Protein AF-A0A4Y2G5W2-F1 (afdb_monomer_lite)

pLDDT: mean 82.04, std 16.0, range [29.42, 97.31]

Sequence (297 aa):
MFDVVTIKRPRGAGKKPVLNIGIDRLRKKSVISIPFDDEGICHARAVVVGHAAATNHPKYNSIRIGKWPLQKTLALQLHQNSGVPVSACELDEIKKFEQFLNVQIHVISSENFNKLIYKGVEKTLKLYLWHHDNHYDLIKSMSGFLGKKLYCSHCDKEYEHYWEHRCNECYLKIVSDVDILRRCCLQFRTDFLTVNGVDPFSYSTIASVCMGVYRSKHLPAEMIPVRGYTGSNSFSKESIEWLKYMEHTLGIEICHALNGRGEKNIHGIHVDGYCEETKTVFEFHGCFFHGCEVCML

Radius of gyration: 28.99 Å; chains: 1; bounding box: 75×44×67 Å

Organism: Araneus ventricosus (NCBI:txid182803)

Structure (mmCIF, N/CA/C/O backbone):
data_AF-A0A4Y2G5W2-F1
#
_entry.id   AF-A0A4Y2G5W2-F1
#
loop_
_atom_site.group_PDB
_atom_site.id
_atom_site.type_symbol
_atom_site.label_atom_id
_atom_site.label_alt_id
_atom_site.label_comp_id
_atom_site.label_asym_id
_atom_site.label_entity_id
_atom_site.label_seq_id
_atom_site.pdbx_PDB_ins_code
_atom_site.Cartn_x
_atom_site.Cartn_y
_atom_site.Cartn_z
_atom_site.occupancy
_atom_site.B_iso_or_equiv
_atom_site.auth_seq_id
_atom_site.auth_comp_id
_atom_site.auth_asym_id
_atom_site.auth_atom_id
_atom_site.pdbx_PDB_model_num
ATOM 1 N N . MET A 1 1 ? 49.322 -26.156 -16.100 1.00 36.47 1 MET A N 1
ATOM 2 C CA . MET A 1 1 ? 48.303 -26.789 -15.245 1.00 36.47 1 MET A CA 1
ATOM 3 C C . MET A 1 1 ? 47.913 -25.721 -14.243 1.00 36.47 1 MET A C 1
ATOM 5 O O . MET A 1 1 ? 48.817 -25.215 -13.594 1.00 36.47 1 MET A O 1
ATOM 9 N N . PHE A 1 2 ? 46.663 -25.262 -14.272 1.00 35.91 2 PHE A N 1
ATOM 10 C CA . PHE A 1 2 ? 46.159 -24.180 -13.420 1.00 35.91 2 PHE A CA 1
ATOM 11 C C . PHE A 1 2 ? 45.218 -24.810 -12.391 1.00 35.91 2 PHE A C 1
ATOM 13 O O . PHE A 1 2 ? 44.363 -25.602 -12.788 1.00 35.91 2 PHE A O 1
ATOM 20 N N . ASP A 1 3 ? 45.376 -24.478 -11.111 1.00 38.53 3 ASP A N 1
ATOM 21 C CA . ASP A 1 3 ? 44.430 -24.866 -10.062 1.00 38.53 3 ASP A CA 1
ATOM 22 C C . ASP A 1 3 ? 43.319 -23.812 -9.961 1.00 38.53 3 ASP A C 1
ATOM 24 O O . ASP A 1 3 ? 43.592 -22.610 -9.962 1.00 38.53 3 ASP A O 1
ATOM 28 N N . VAL A 1 4 ? 42.061 -24.261 -9.903 1.00 42.31 4 VAL A N 1
ATOM 29 C CA . VAL A 1 4 ? 40.866 -23.399 -9.871 1.00 42.31 4 VAL A CA 1
ATOM 30 C C . VAL A 1 4 ? 40.121 -23.613 -8.554 1.00 42.31 4 VAL A C 1
ATOM 32 O O . VAL A 1 4 ? 39.754 -24.739 -8.215 1.00 42.31 4 VAL A O 1
ATOM 35 N N . VAL A 1 5 ? 39.877 -22.530 -7.809 1.00 43.75 5 VAL A N 1
ATOM 36 C CA . VAL A 1 5 ? 39.169 -22.547 -6.516 1.00 43.75 5 VAL A CA 1
ATOM 37 C C . VAL A 1 5 ? 37.839 -21.802 -6.638 1.00 43.75 5 VAL A C 1
ATOM 39 O O . VAL A 1 5 ? 37.819 -20.614 -6.947 1.00 43.75 5 VAL A O 1
ATOM 42 N N . THR A 1 6 ? 36.724 -22.480 -6.340 1.00 41.31 6 THR A N 1
ATOM 43 C CA . THR A 1 6 ? 35.355 -21.944 -6.487 1.00 41.31 6 THR A CA 1
ATOM 44 C C . THR A 1 6 ? 34.587 -21.919 -5.159 1.00 41.31 6 THR A C 1
ATOM 46 O O . THR A 1 6 ? 34.583 -22.900 -4.417 1.00 41.31 6 THR A O 1
ATOM 49 N N . ILE A 1 7 ? 33.837 -20.840 -4.888 1.00 39.94 7 ILE A N 1
ATOM 50 C CA . ILE A 1 7 ? 32.940 -20.700 -3.720 1.00 39.94 7 ILE A CA 1
ATOM 51 C C . ILE A 1 7 ? 31.493 -20.423 -4.174 1.00 39.94 7 ILE A C 1
ATOM 53 O O . ILE A 1 7 ? 31.255 -19.602 -5.058 1.00 39.94 7 ILE A O 1
ATOM 57 N N . LYS A 1 8 ? 30.497 -21.069 -3.538 1.00 36.44 8 LYS A N 1
ATOM 58 C CA . LYS A 1 8 ? 29.051 -2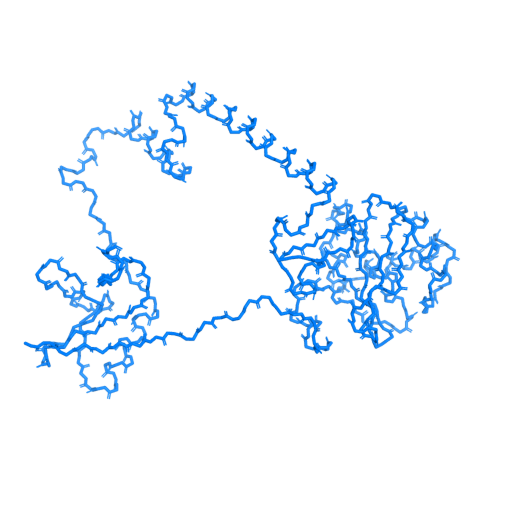0.826 -3.759 1.00 36.44 8 LYS A CA 1
ATOM 59 C C . LYS A 1 8 ? 28.423 -20.011 -2.615 1.00 36.44 8 LYS A C 1
ATOM 61 O O . LYS A 1 8 ? 28.713 -20.249 -1.447 1.00 36.44 8 LYS A O 1
ATOM 66 N N . ARG A 1 9 ? 27.515 -19.079 -2.947 1.00 42.06 9 ARG A N 1
ATOM 67 C CA . ARG A 1 9 ? 26.830 -18.173 -1.994 1.00 42.06 9 ARG A CA 1
ATOM 68 C C . ARG A 1 9 ? 25.628 -18.817 -1.269 1.00 42.06 9 ARG A C 1
ATOM 70 O O . ARG A 1 9 ? 24.897 -19.591 -1.891 1.00 42.06 9 ARG A O 1
ATOM 77 N N . PRO A 1 10 ? 25.311 -18.405 -0.023 1.00 41.81 10 PRO A N 1
ATOM 78 C CA . PRO A 1 10 ? 24.010 -18.669 0.594 1.00 41.81 10 PRO A CA 1
ATOM 79 C C . PRO A 1 10 ? 22.904 -17.807 -0.048 1.00 41.81 10 PRO A C 1
ATOM 81 O O . PRO A 1 10 ? 23.072 -16.608 -0.274 1.00 41.81 10 PRO A O 1
ATOM 84 N N . ARG A 1 11 ? 21.756 -18.425 -0.362 1.00 40.19 11 ARG A N 1
ATOM 85 C CA . ARG A 1 11 ? 20.596 -17.767 -0.997 1.00 40.19 11 ARG A CA 1
ATOM 86 C C . ARG A 1 11 ? 19.773 -16.976 0.026 1.00 40.19 11 ARG A C 1
ATOM 88 O O . ARG A 1 11 ? 19.425 -17.493 1.084 1.00 40.19 11 ARG A O 1
ATOM 95 N N . GLY A 1 12 ? 19.405 -15.741 -0.319 1.00 47.09 12 GLY A N 1
ATOM 96 C CA . GLY A 1 12 ? 18.479 -14.925 0.470 1.00 47.09 12 GLY A CA 1
ATOM 97 C C . GLY A 1 12 ? 17.074 -15.538 0.531 1.00 47.09 12 GLY A C 1
ATOM 98 O O . GLY A 1 12 ? 16.551 -16.014 -0.475 1.00 47.09 12 GLY A O 1
ATOM 99 N N . ALA A 1 13 ? 16.460 -15.521 1.716 1.00 60.28 13 ALA A N 1
ATOM 100 C CA . ALA A 1 13 ? 15.098 -16.004 1.930 1.00 60.28 13 ALA A CA 1
ATOM 101 C C . ALA A 1 13 ? 14.079 -14.910 1.567 1.00 60.28 13 ALA A C 1
ATOM 103 O O . ALA A 1 13 ? 14.239 -13.761 1.975 1.00 60.28 13 ALA A O 1
ATOM 104 N N . GLY A 1 14 ? 13.047 -15.276 0.801 1.00 62.28 14 GLY A N 1
ATOM 105 C CA . GLY A 1 14 ? 11.979 -14.385 0.340 1.00 62.28 14 GLY A CA 1
ATOM 106 C C . GLY A 1 14 ? 11.106 -13.796 1.458 1.00 62.28 14 GLY A C 1
ATOM 107 O O . GLY A 1 14 ? 11.489 -13.723 2.626 1.00 62.28 14 GLY A O 1
ATOM 108 N N . LYS A 1 15 ? 9.901 -13.342 1.096 1.00 73.56 15 LYS A N 1
ATOM 109 C CA . LYS A 1 15 ? 8.943 -12.778 2.059 1.00 73.56 15 LYS A CA 1
ATOM 110 C C . LYS A 1 15 ? 8.671 -13.786 3.186 1.00 73.56 15 LYS A C 1
ATOM 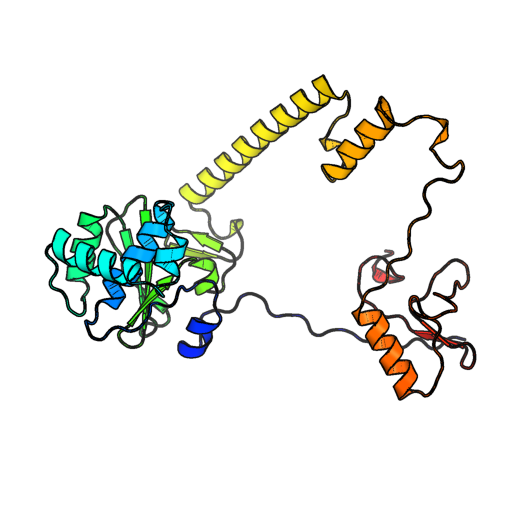112 O O . LYS A 1 15 ? 8.455 -14.964 2.926 1.00 73.56 15 LYS A O 1
ATOM 117 N N . LYS A 1 16 ? 8.671 -13.312 4.433 1.00 78.88 16 LYS A N 1
ATOM 118 C CA . LYS A 1 16 ? 8.307 -14.102 5.620 1.00 78.88 16 LYS A CA 1
ATOM 119 C C . LYS A 1 16 ? 6.998 -13.573 6.211 1.00 78.88 16 LYS A C 1
ATOM 121 O O . LYS A 1 16 ? 6.802 -12.355 6.147 1.00 78.88 16 LYS A O 1
ATOM 126 N N . PRO A 1 17 ? 6.131 -14.422 6.787 1.00 78.31 17 PRO A N 1
ATOM 127 C CA . PRO A 1 17 ? 4.947 -13.973 7.528 1.00 78.31 17 PRO A CA 1
ATOM 128 C C . PRO A 1 17 ? 5.338 -13.196 8.799 1.00 78.31 17 PRO A C 1
ATOM 130 O O . PRO A 1 17 ? 6.518 -13.128 9.149 1.00 78.31 17 PRO A O 1
ATOM 133 N N . VAL A 1 18 ? 4.375 -12.542 9.456 1.00 78.94 18 VAL A N 1
ATOM 134 C CA . VAL A 1 18 ? 4.563 -11.982 10.809 1.00 78.94 18 VAL A CA 1
ATOM 135 C C . VAL A 1 18 ? 4.632 -13.135 11.812 1.00 78.94 18 VAL A C 1
ATOM 137 O O . VAL A 1 18 ? 3.709 -13.944 11.871 1.00 78.94 18 VAL A O 1
ATOM 140 N N . LEU A 1 19 ? 5.715 -13.204 12.585 1.00 80.06 19 LEU A N 1
ATOM 141 C CA . LEU A 1 19 ? 5.948 -14.226 13.613 1.00 80.06 19 LEU A CA 1
ATOM 142 C C . LEU A 1 19 ? 6.301 -13.610 14.970 1.00 80.06 19 LEU A C 1
ATOM 144 O O . LEU A 1 19 ? 5.905 -14.144 15.999 1.00 80.06 19 LEU A O 1
ATOM 148 N N . ASN A 1 20 ? 7.042 -12.498 14.983 1.00 81.94 20 ASN A N 1
ATOM 149 C CA . ASN A 1 20 ? 7.423 -11.799 16.207 1.00 81.94 20 ASN A CA 1
ATOM 150 C C . ASN A 1 20 ? 6.897 -10.369 16.137 1.00 81.94 20 ASN A C 1
ATOM 152 O O . ASN A 1 20 ? 7.464 -9.549 15.424 1.00 81.94 20 ASN A O 1
ATOM 156 N N . ILE A 1 21 ? 5.837 -10.082 16.892 1.00 81.62 21 ILE A N 1
ATOM 157 C CA . ILE A 1 21 ? 5.077 -8.828 16.829 1.00 81.62 21 ILE A CA 1
ATOM 158 C C . ILE A 1 21 ? 5.995 -7.607 16.959 1.00 81.62 21 ILE A C 1
ATOM 160 O O . ILE A 1 21 ? 6.035 -6.775 16.054 1.00 81.62 21 ILE A O 1
ATOM 164 N N . GLY A 1 22 ? 6.799 -7.531 18.025 1.00 80.06 22 GLY A N 1
ATOM 165 C CA . GLY A 1 22 ? 7.678 -6.387 18.283 1.00 80.06 22 GLY A CA 1
ATOM 166 C C . GLY A 1 22 ? 8.737 -6.172 17.197 1.00 80.06 22 GLY A C 1
ATOM 167 O O . GLY A 1 22 ? 8.934 -5.051 16.725 1.00 80.06 22 GLY A O 1
ATOM 168 N N . ILE A 1 23 ? 9.396 -7.244 16.745 1.00 80.00 23 ILE A N 1
ATOM 169 C CA . ILE A 1 23 ? 10.415 -7.166 15.686 1.00 80.00 23 ILE A CA 1
ATOM 170 C C . ILE A 1 23 ? 9.774 -6.849 14.329 1.00 80.00 23 ILE A C 1
ATOM 172 O O . ILE A 1 23 ? 10.281 -6.011 13.579 1.00 80.00 23 ILE A O 1
ATOM 176 N N . ASP A 1 24 ? 8.679 -7.524 13.988 1.00 80.38 24 ASP A N 1
ATOM 177 C CA . ASP A 1 24 ? 7.997 -7.385 12.705 1.00 80.38 24 ASP A CA 1
ATOM 178 C C . ASP A 1 24 ? 7.333 -6.017 12.569 1.00 80.38 24 ASP A C 1
ATOM 180 O O . ASP A 1 24 ? 7.417 -5.423 11.497 1.00 80.38 24 ASP A O 1
ATOM 184 N N . ARG A 1 25 ? 6.773 -5.459 13.644 1.00 80.75 25 ARG A N 1
ATOM 185 C CA . ARG A 1 25 ? 6.242 -4.090 13.668 1.00 80.75 25 ARG A CA 1
ATOM 186 C C . ARG A 1 25 ? 7.298 -3.048 13.292 1.00 80.75 25 ARG A C 1
ATOM 188 O O . ARG A 1 25 ? 6.989 -2.081 12.602 1.00 80.75 25 ARG A O 1
ATOM 195 N N . LEU A 1 26 ? 8.554 -3.261 13.695 1.00 77.75 26 LEU A N 1
ATOM 196 C CA . LEU A 1 26 ? 9.673 -2.366 13.376 1.00 77.75 26 LEU A CA 1
ATOM 197 C C . LEU A 1 26 ? 10.275 -2.625 11.986 1.00 77.75 26 LEU A C 1
ATOM 199 O O . LEU A 1 26 ? 10.746 -1.697 11.329 1.00 77.75 26 LEU A O 1
ATOM 203 N N . ARG A 1 27 ? 10.303 -3.886 11.534 1.00 81.62 27 ARG A N 1
ATOM 204 C CA . ARG A 1 27 ? 11.020 -4.291 10.309 1.00 81.62 27 ARG A CA 1
ATOM 205 C C . ARG A 1 27 ? 10.129 -4.408 9.077 1.00 81.62 27 ARG A C 1
ATOM 207 O O . ARG A 1 27 ? 10.600 -4.181 7.957 1.00 81.62 27 ARG A O 1
ATOM 214 N N . LYS A 1 28 ? 8.862 -4.800 9.230 1.00 84.00 28 LYS A N 1
ATOM 215 C CA . LYS A 1 28 ? 7.973 -5.026 8.092 1.00 84.00 28 LYS A CA 1
ATOM 216 C C . LYS A 1 28 ? 7.492 -3.709 7.535 1.00 84.00 28 LYS A C 1
ATOM 218 O O . LYS A 1 28 ? 6.662 -3.014 8.102 1.00 84.00 28 LYS A O 1
ATOM 223 N N . LYS A 1 29 ? 7.904 -3.450 6.299 1.00 90.12 29 LYS A N 1
ATOM 224 C CA . LYS A 1 29 ? 7.396 -2.317 5.530 1.00 90.12 29 LYS A CA 1
ATOM 225 C C . LYS A 1 29 ? 5.885 -2.401 5.299 1.00 90.12 29 LYS A C 1
ATOM 227 O O . LYS A 1 29 ? 5.312 -1.371 4.988 1.00 90.12 29 LYS A O 1
ATOM 232 N N . SER A 1 30 ? 5.252 -3.574 5.379 1.00 92.88 30 SER A N 1
ATOM 233 C CA . SER A 1 30 ? 3.812 -3.769 5.144 1.00 92.88 30 SER A CA 1
ATOM 234 C C . SER A 1 30 ? 2.905 -3.297 6.282 1.00 92.88 30 SER A C 1
ATOM 236 O O . SER A 1 30 ? 1.695 -3.220 6.075 1.00 92.88 30 SER A O 1
ATOM 238 N N . VAL A 1 31 ? 3.473 -2.959 7.439 1.00 94.50 31 VAL A N 1
ATOM 239 C CA . VAL A 1 31 ? 2.757 -2.403 8.588 1.00 94.50 31 VAL A CA 1
ATOM 240 C C . VAL A 1 31 ? 3.220 -0.964 8.794 1.00 94.50 31 VAL A C 1
ATOM 242 O O . VAL A 1 31 ? 4.396 -0.643 8.618 1.00 94.50 31 VAL A O 1
ATOM 245 N N . ILE A 1 32 ? 2.286 -0.077 9.113 1.00 94.25 32 ILE A N 1
ATOM 246 C CA . ILE A 1 32 ? 2.572 1.269 9.596 1.00 94.25 32 ILE A CA 1
ATOM 247 C C . ILE A 1 32 ? 2.264 1.263 11.086 1.00 94.25 32 ILE A C 1
ATOM 249 O O . ILE A 1 32 ? 1.102 1.190 11.480 1.00 94.25 32 ILE A O 1
ATOM 253 N N . SER A 1 33 ? 3.337 1.320 11.873 1.00 92.94 33 SER A N 1
ATOM 254 C CA . SER A 1 33 ? 3.273 1.412 13.326 1.00 92.94 33 SER A CA 1
ATOM 255 C C . SER A 1 33 ? 2.632 2.734 13.744 1.00 92.94 33 SER A C 1
ATOM 257 O O . SER A 1 33 ? 3.064 3.805 13.299 1.00 92.94 33 SER A O 1
ATOM 259 N N . ILE A 1 34 ? 1.602 2.656 14.576 1.00 92.88 34 ILE A N 1
ATOM 260 C CA . ILE A 1 34 ? 0.918 3.798 15.159 1.00 92.88 34 ILE A CA 1
ATOM 261 C C . ILE A 1 34 ? 1.582 4.127 16.502 1.00 92.88 34 ILE A C 1
ATOM 263 O O . ILE A 1 34 ? 1.904 3.228 17.282 1.00 92.88 34 ILE A O 1
ATOM 267 N N . PRO A 1 35 ? 1.856 5.412 16.790 1.00 89.44 35 PRO A N 1
ATOM 268 C CA . PRO A 1 35 ? 2.377 5.802 18.092 1.00 89.44 35 PRO A CA 1
ATOM 269 C C . PRO A 1 35 ? 1.399 5.434 19.210 1.00 89.44 35 PRO A C 1
ATOM 271 O O . PRO A 1 35 ? 0.187 5.604 19.058 1.00 89.44 35 PRO A O 1
ATOM 274 N N . PHE A 1 36 ? 1.934 4.978 20.341 1.00 86.69 36 PHE A N 1
ATOM 275 C CA . PHE A 1 36 ? 1.150 4.848 21.565 1.00 86.69 36 PHE A CA 1
ATOM 276 C C . PHE A 1 36 ? 0.655 6.222 22.030 1.00 86.69 36 PHE A C 1
ATOM 278 O O . PHE A 1 36 ? 1.303 7.244 21.793 1.00 86.69 36 PHE A O 1
ATOM 285 N N . ASP A 1 37 ? -0.513 6.229 22.663 1.00 83.56 37 ASP A N 1
ATOM 286 C CA . ASP A 1 37 ? -1.159 7.421 23.198 1.00 83.56 37 ASP A CA 1
ATOM 287 C C . ASP A 1 37 ? -1.982 7.028 24.430 1.00 83.56 37 ASP A C 1
ATOM 289 O O . ASP A 1 37 ? -2.658 5.996 24.406 1.00 83.56 37 ASP A O 1
ATOM 293 N N . ASP A 1 38 ? -1.926 7.849 25.477 1.00 81.88 38 ASP A N 1
ATOM 294 C CA . ASP A 1 38 ? -2.591 7.598 26.761 1.00 81.88 38 ASP A CA 1
ATOM 295 C C . ASP A 1 38 ? -4.128 7.670 26.664 1.00 81.88 38 ASP A C 1
ATOM 297 O O . ASP A 1 38 ? -4.832 7.100 27.493 1.00 81.88 38 ASP A O 1
ATOM 301 N N . GLU A 1 39 ? -4.672 8.320 25.629 1.00 84.12 39 GLU A N 1
ATOM 302 C CA . GLU A 1 39 ? -6.118 8.432 25.377 1.00 84.12 39 GLU A CA 1
ATOM 303 C C . GLU A 1 39 ? -6.707 7.162 24.734 1.00 84.12 39 GLU A C 1
ATOM 305 O O . GLU A 1 39 ? -7.911 7.085 24.496 1.00 84.12 39 GLU A O 1
ATOM 310 N N . GLY A 1 40 ? -5.878 6.165 24.395 1.00 86.88 40 GLY A N 1
ATOM 311 C CA . GLY A 1 40 ? -6.340 4.898 23.815 1.00 86.88 40 GLY A CA 1
ATOM 312 C C . GLY A 1 40 ? -6.821 4.988 22.358 1.00 86.88 40 GLY A C 1
ATOM 313 O O . GLY A 1 40 ? -7.316 4.008 21.805 1.00 86.88 40 GLY A O 1
ATOM 314 N N . ILE A 1 41 ? -6.618 6.122 21.680 1.00 91.88 41 ILE A N 1
ATOM 315 C CA . ILE A 1 41 ? -7.145 6.408 20.329 1.00 91.88 41 ILE A CA 1
ATOM 316 C C . ILE A 1 41 ? -6.350 5.770 19.171 1.00 91.88 41 ILE A C 1
ATOM 318 O O . ILE A 1 41 ? -6.417 6.229 18.024 1.00 91.88 41 ILE A O 1
ATOM 322 N N . CYS A 1 42 ? -5.548 4.734 19.437 1.00 93.31 42 CYS A N 1
ATOM 323 C CA . CYS A 1 42 ? -4.711 4.084 18.419 1.00 93.31 42 CYS A CA 1
ATOM 324 C C . CYS A 1 42 ? -5.537 3.558 17.234 1.00 93.31 42 CYS A C 1
ATOM 326 O O . CYS A 1 42 ? -5.118 3.691 16.085 1.00 93.31 42 CYS A O 1
ATOM 328 N N . HIS A 1 43 ? -6.755 3.081 17.501 1.00 93.38 43 HIS A N 1
ATOM 329 C CA . HIS A 1 43 ? -7.704 2.659 16.479 1.00 93.38 43 HIS A CA 1
ATOM 330 C C . HIS A 1 43 ? -8.049 3.799 15.505 1.00 93.38 43 HIS A C 1
ATOM 332 O O . HIS A 1 43 ? -7.806 3.685 14.302 1.00 93.38 43 HIS A O 1
ATOM 338 N N . ALA A 1 44 ? -8.550 4.931 16.012 1.00 94.94 44 ALA A N 1
ATOM 339 C CA . ALA A 1 44 ? -8.912 6.077 15.179 1.00 94.94 44 ALA A CA 1
ATOM 340 C C . ALA A 1 44 ? -7.700 6.642 14.423 1.00 94.94 44 ALA A C 1
ATOM 342 O O . ALA A 1 44 ? -7.808 6.999 13.249 1.00 94.94 44 ALA A O 1
ATOM 343 N N . ARG A 1 45 ? -6.513 6.655 15.045 1.00 95.12 45 ARG A N 1
ATOM 344 C CA . ARG A 1 45 ? -5.260 7.025 14.368 1.00 95.12 45 ARG A CA 1
ATOM 345 C C . ARG A 1 45 ? -4.946 6.088 13.200 1.00 95.12 45 ARG A C 1
ATOM 347 O O . ARG A 1 45 ? -4.621 6.574 12.116 1.00 95.12 45 ARG A O 1
ATOM 354 N N . ALA A 1 46 ? -5.069 4.774 13.385 1.00 95.69 46 ALA A N 1
ATOM 355 C CA . ALA A 1 46 ? -4.845 3.795 12.324 1.00 95.69 46 ALA A CA 1
ATOM 356 C C . ALA A 1 46 ? -5.836 3.983 11.162 1.00 95.69 46 ALA A C 1
ATOM 358 O O . ALA A 1 46 ? -5.424 4.007 9.997 1.00 95.69 46 ALA A O 1
ATOM 359 N N . VAL A 1 47 ? -7.118 4.211 11.476 1.00 96.44 47 VAL A N 1
ATOM 360 C CA . VAL A 1 47 ? -8.173 4.510 10.494 1.00 96.44 47 VAL A CA 1
ATOM 361 C C . VAL A 1 47 ? -7.862 5.785 9.715 1.00 96.44 47 VAL A C 1
ATOM 363 O O . VAL A 1 47 ? -7.917 5.772 8.488 1.00 96.44 47 VAL A O 1
ATOM 366 N N . VAL A 1 48 ? -7.458 6.866 10.386 1.00 96.62 48 VAL A N 1
ATOM 367 C CA . VAL A 1 48 ? -7.078 8.133 9.740 1.00 96.62 48 VAL A CA 1
ATOM 368 C C . VAL A 1 48 ? -5.908 7.944 8.773 1.00 96.62 48 VAL A C 1
ATOM 370 O O . VAL A 1 48 ? -5.955 8.439 7.645 1.00 96.62 48 VAL A O 1
ATOM 373 N N . VAL A 1 49 ? -4.862 7.214 9.177 1.00 97.00 49 VAL A N 1
ATOM 374 C CA . VAL A 1 49 ? -3.714 6.941 8.296 1.00 97.00 49 VAL A CA 1
ATOM 375 C C . VAL A 1 49 ? -4.137 6.083 7.101 1.00 97.00 49 VAL A C 1
ATOM 377 O O . VAL A 1 49 ? -3.714 6.356 5.975 1.00 97.00 49 VAL A O 1
ATOM 380 N N . GLY A 1 50 ? -4.978 5.071 7.330 1.00 97.25 50 GLY A N 1
ATOM 381 C CA . GLY A 1 50 ? -5.494 4.189 6.285 1.00 97.25 50 GLY A CA 1
ATOM 382 C C . GLY A 1 50 ? -6.359 4.940 5.279 1.00 97.25 50 GLY A C 1
ATOM 383 O O . GLY A 1 50 ? -6.125 4.859 4.075 1.00 97.25 50 GLY A O 1
ATOM 384 N N . HIS A 1 51 ? -7.303 5.736 5.772 1.00 97.19 51 HIS A N 1
ATOM 385 C CA . HIS A 1 51 ? -8.181 6.564 4.957 1.00 97.19 51 HIS A CA 1
ATOM 386 C C . HIS A 1 51 ? -7.386 7.586 4.134 1.00 97.19 51 HIS A C 1
ATOM 388 O O . HIS A 1 51 ? -7.619 7.734 2.935 1.00 97.19 51 HIS A O 1
ATOM 394 N N . ALA A 1 52 ? -6.388 8.241 4.738 1.00 96.75 52 ALA A N 1
ATOM 395 C CA . ALA A 1 52 ? -5.511 9.173 4.032 1.00 96.75 52 ALA A CA 1
ATOM 396 C C . ALA A 1 52 ? -4.708 8.494 2.907 1.00 96.75 52 ALA A C 1
ATOM 398 O O . ALA A 1 52 ? -4.490 9.109 1.864 1.00 96.75 52 ALA A O 1
ATOM 399 N N . ALA A 1 53 ? -4.286 7.237 3.098 1.00 95.75 53 ALA A N 1
ATOM 400 C CA . ALA A 1 53 ? -3.644 6.450 2.046 1.00 95.75 53 ALA A CA 1
ATOM 401 C C . ALA A 1 53 ? -4.629 6.113 0.916 1.00 95.75 53 ALA A C 1
ATOM 403 O O . ALA A 1 53 ? -4.314 6.307 -0.254 1.00 95.75 53 ALA A O 1
ATOM 404 N N . ALA A 1 54 ? -5.826 5.638 1.269 1.00 94.44 54 ALA A N 1
ATOM 405 C CA . ALA A 1 54 ? -6.843 5.189 0.320 1.00 94.44 54 ALA A CA 1
ATOM 406 C C . ALA A 1 54 ? -7.397 6.326 -0.556 1.00 94.44 54 ALA A C 1
ATOM 408 O O . ALA A 1 54 ? -7.764 6.102 -1.706 1.00 94.44 54 ALA A O 1
ATOM 409 N N . THR A 1 55 ? -7.430 7.547 -0.022 1.00 95.44 55 THR A N 1
ATOM 410 C CA . THR A 1 55 ? -7.950 8.745 -0.702 1.00 95.44 55 THR A CA 1
ATOM 411 C C . THR A 1 55 ? -6.866 9.614 -1.343 1.00 95.44 55 THR A C 1
ATOM 413 O O . THR A 1 55 ? -7.173 10.693 -1.842 1.00 95.44 55 THR A O 1
ATOM 416 N N . ASN A 1 56 ? -5.601 9.170 -1.352 1.00 94.94 56 ASN A N 1
ATOM 417 C CA . ASN A 1 56 ? -4.455 9.946 -1.848 1.00 94.94 56 ASN A CA 1
ATOM 418 C C . ASN A 1 56 ? -4.363 11.352 -1.226 1.00 94.94 56 ASN A C 1
ATOM 420 O O . ASN A 1 56 ? -4.136 12.349 -1.913 1.00 94.94 56 ASN A O 1
ATOM 424 N N . HIS A 1 57 ? -4.546 11.442 0.092 1.00 95.62 57 HIS A N 1
ATOM 425 C CA . HIS A 1 57 ? -4.594 12.719 0.790 1.00 95.62 57 HIS A CA 1
ATOM 426 C C . HIS A 1 57 ? -3.282 13.516 0.604 1.00 95.62 57 HIS A C 1
ATOM 428 O O . HIS A 1 57 ? -2.197 12.974 0.839 1.00 95.62 57 HIS A O 1
ATOM 434 N N . PRO A 1 58 ? -3.327 14.827 0.293 1.00 95.44 58 PRO A N 1
ATOM 435 C CA . PRO A 1 58 ? -2.131 15.618 -0.033 1.00 95.44 58 PRO A CA 1
ATOM 436 C C . PRO A 1 58 ? -1.106 15.669 1.109 1.00 95.44 58 PRO A C 1
ATOM 438 O O . PRO A 1 58 ? 0.101 15.713 0.889 1.00 95.44 58 PRO A O 1
ATOM 441 N N . LYS A 1 59 ? -1.580 15.610 2.360 1.00 94.56 59 LYS A N 1
ATOM 442 C CA . LYS A 1 59 ? -0.736 15.563 3.570 1.00 94.56 59 LYS A CA 1
ATOM 443 C C . LYS A 1 59 ? -0.460 14.143 4.083 1.00 94.56 59 LYS A C 1
ATOM 445 O O . LYS A 1 59 ? -0.121 13.982 5.254 1.00 94.56 59 LYS A O 1
ATOM 450 N N . TYR A 1 60 ? -0.616 13.111 3.249 1.00 94.81 60 TYR A N 1
ATOM 451 C CA . TYR A 1 60 ? -0.473 11.708 3.658 1.00 94.81 60 TYR A CA 1
ATOM 452 C C . TYR A 1 60 ? 0.834 11.438 4.412 1.00 94.81 60 TYR A C 1
ATOM 454 O O . TYR A 1 60 ? 0.810 10.823 5.473 1.00 94.81 60 TYR A O 1
ATOM 462 N N . ASN A 1 61 ? 1.968 11.953 3.930 1.00 92.69 61 ASN A N 1
ATOM 463 C CA . ASN A 1 61 ? 3.257 11.738 4.592 1.00 92.69 61 ASN A CA 1
ATOM 464 C C . ASN A 1 61 ? 3.292 12.296 6.023 1.00 92.69 61 ASN A C 1
ATOM 466 O O . ASN A 1 61 ? 3.804 11.631 6.921 1.00 92.69 61 ASN A O 1
ATOM 470 N N . SER A 1 62 ? 2.702 13.470 6.257 1.00 91.81 62 SER A N 1
ATOM 471 C CA . SER A 1 62 ? 2.601 14.065 7.594 1.00 91.81 62 SER A CA 1
ATOM 472 C C . SER A 1 62 ? 1.689 13.249 8.512 1.00 91.81 62 SER A C 1
ATOM 474 O O . SER A 1 62 ? 2.033 13.026 9.671 1.00 91.81 62 SER A O 1
ATOM 476 N N . ILE A 1 63 ? 0.560 12.766 7.984 1.00 94.19 63 ILE A N 1
ATOM 477 C CA . ILE A 1 63 ? -0.407 11.935 8.718 1.00 94.19 63 ILE A CA 1
ATOM 478 C C . ILE A 1 63 ? 0.207 10.572 9.069 1.00 94.19 63 ILE A C 1
ATOM 480 O O . ILE A 1 63 ? 0.084 10.105 10.198 1.00 94.19 63 ILE A O 1
ATOM 484 N N . ARG A 1 64 ? 0.917 9.948 8.123 1.00 92.50 64 ARG A N 1
ATOM 485 C CA . ARG A 1 64 ? 1.538 8.625 8.267 1.00 92.50 64 ARG A CA 1
ATOM 486 C C . ARG A 1 64 ? 2.653 8.600 9.302 1.00 92.50 64 ARG A C 1
ATOM 488 O O . ARG A 1 64 ? 2.760 7.634 10.044 1.00 92.50 64 ARG A O 1
ATOM 495 N N . ILE A 1 65 ? 3.522 9.610 9.307 1.00 85.56 65 ILE A N 1
ATOM 496 C CA . ILE A 1 65 ? 4.693 9.628 10.196 1.00 85.56 65 ILE A CA 1
ATOM 497 C C . ILE A 1 65 ? 4.263 9.776 11.662 1.00 85.56 65 ILE A C 1
ATOM 499 O O . ILE A 1 65 ? 4.974 9.308 12.544 1.00 85.56 65 ILE A O 1
ATOM 503 N N . GLY A 1 66 ? 3.134 10.439 11.938 1.00 74.38 66 GLY A N 1
ATOM 504 C CA . GLY A 1 66 ? 2.601 10.582 13.299 1.00 74.38 66 GLY A CA 1
ATOM 505 C C . GLY A 1 66 ? 3.459 11.429 14.251 1.00 74.38 66 GLY A C 1
ATOM 506 O O . GLY A 1 66 ? 3.089 11.595 15.405 1.00 74.38 66 GLY A O 1
ATOM 507 N N . LYS A 1 67 ? 4.579 12.000 13.776 1.00 73.31 67 LYS A N 1
ATOM 508 C CA . LYS A 1 67 ? 5.496 12.857 14.556 1.00 73.31 67 LYS A CA 1
ATOM 509 C C . LYS A 1 67 ? 4.877 14.204 14.943 1.00 73.31 67 LYS A C 1
ATOM 511 O O . LYS A 1 67 ? 5.340 14.840 15.880 1.00 73.31 67 LYS A O 1
ATOM 516 N N . TRP A 1 68 ? 3.857 14.647 14.213 1.00 73.44 68 TRP A N 1
ATOM 517 C CA . TRP A 1 68 ? 3.206 15.940 14.412 1.00 73.44 68 TRP A CA 1
ATOM 518 C C . TRP A 1 68 ? 1.747 15.768 14.849 1.00 73.44 68 TRP A C 1
ATOM 520 O O . TRP A 1 68 ? 1.138 14.747 14.510 1.00 73.44 68 TRP A O 1
ATOM 530 N N . PRO A 1 69 ? 1.148 16.780 15.515 1.00 87.00 69 PRO A N 1
ATOM 531 C CA . PRO A 1 69 ? -0.196 16.680 16.086 1.00 87.00 69 PRO A CA 1
ATOM 532 C C . PRO A 1 69 ? -1.282 16.333 15.069 1.00 87.00 69 PRO A C 1
ATOM 534 O O . PRO A 1 69 ? -2.306 15.794 15.457 1.00 87.00 69 PRO A O 1
ATOM 537 N N . LEU A 1 70 ? -1.055 16.581 13.772 1.00 93.06 70 LEU A N 1
ATOM 538 C CA . LEU A 1 70 ? -2.049 16.398 12.714 1.00 93.06 70 LEU A CA 1
ATOM 539 C C . LEU A 1 70 ? -2.727 15.021 12.739 1.00 93.06 70 LEU A C 1
ATOM 541 O O . LEU A 1 70 ? -3.943 14.952 12.606 1.00 93.06 70 LEU A O 1
ATOM 545 N N . GLN A 1 71 ? -1.969 13.933 12.922 1.00 94.44 71 GLN A N 1
ATOM 546 C CA . GLN A 1 71 ? -2.560 12.592 12.997 1.00 94.44 71 GLN A CA 1
ATOM 547 C C . GLN A 1 71 ? -3.502 12.468 14.205 1.00 94.44 71 GLN A C 1
ATOM 549 O O . GLN A 1 71 ? -4.618 11.975 14.060 1.00 94.44 71 GLN A O 1
ATOM 554 N N . LYS A 1 72 ? -3.065 12.948 15.377 1.00 93.44 72 LYS A N 1
ATOM 555 C CA . LYS A 1 72 ? -3.860 12.947 16.613 1.00 93.44 72 LYS A CA 1
ATOM 556 C C . LYS A 1 72 ? -5.103 13.826 16.470 1.00 93.44 72 LYS A C 1
ATOM 558 O O . LYS A 1 72 ? -6.200 13.378 16.768 1.00 93.44 72 LYS A O 1
ATOM 563 N N . THR A 1 73 ? -4.948 15.043 15.952 1.00 94.25 73 THR A N 1
ATOM 564 C CA . THR A 1 73 ? -6.044 15.993 15.727 1.00 94.25 73 THR A CA 1
ATOM 565 C C . THR A 1 73 ? -7.115 15.405 14.816 1.00 94.25 73 THR A C 1
ATOM 567 O O . THR A 1 73 ? -8.290 15.463 15.156 1.00 94.25 73 THR A O 1
ATOM 570 N N . LEU A 1 74 ? -6.722 14.793 13.696 1.00 95.38 74 LEU A N 1
ATOM 571 C CA . LEU A 1 74 ? -7.665 14.144 12.784 1.00 95.38 74 LEU A CA 1
ATOM 572 C C . LEU A 1 74 ? -8.362 12.940 13.436 1.00 95.38 74 LEU A C 1
ATOM 574 O O . LEU A 1 74 ? -9.540 12.717 13.181 1.00 95.38 74 LEU A O 1
ATOM 578 N N . ALA A 1 75 ? -7.665 12.182 14.290 1.00 94.75 75 ALA A N 1
ATOM 579 C CA . ALA A 1 75 ? -8.267 11.073 15.030 1.00 94.75 75 ALA A CA 1
ATOM 580 C C . ALA A 1 75 ? -9.311 11.568 16.045 1.00 94.75 75 ALA A C 1
ATOM 582 O O . ALA A 1 75 ? -10.419 11.044 16.091 1.00 94.75 75 ALA A O 1
ATOM 583 N N . LEU A 1 76 ? -9.005 12.627 16.799 1.00 94.88 76 LEU A N 1
ATOM 584 C CA . LEU A 1 76 ? -9.955 13.250 17.726 1.00 94.88 76 LEU A CA 1
ATOM 585 C C . LEU A 1 76 ? -11.167 13.844 16.993 1.00 94.88 76 LEU A C 1
ATOM 587 O O . LEU A 1 76 ? -12.300 13.668 17.433 1.00 94.88 76 LEU A O 1
ATOM 591 N N . GLN A 1 77 ? -10.946 14.483 15.842 1.00 95.88 77 GLN A N 1
ATOM 592 C CA . GLN A 1 77 ? -12.031 14.954 14.976 1.00 95.88 77 GLN A CA 1
ATOM 593 C C . GLN A 1 77 ? -12.886 13.797 14.455 1.00 95.88 77 GLN A C 1
ATOM 595 O O . GLN A 1 77 ? -14.102 13.930 14.371 1.00 95.88 77 GLN A O 1
ATOM 600 N N . LEU A 1 78 ? -12.278 12.652 14.131 1.00 96.19 78 LEU A N 1
ATOM 601 C CA . LEU A 1 78 ? -13.014 11.463 13.714 1.00 96.19 78 LEU A CA 1
ATOM 602 C C . LEU A 1 78 ? -13.937 10.959 14.835 1.00 96.19 78 LEU A C 1
ATOM 604 O O . LEU A 1 78 ? -15.108 10.705 14.564 1.00 96.19 78 LEU A O 1
ATOM 608 N N . HIS A 1 79 ? -13.457 10.881 16.080 1.00 95.19 79 HIS A N 1
ATOM 609 C CA . HIS A 1 79 ? -14.291 10.558 17.248 1.00 95.19 79 HIS A CA 1
ATOM 610 C C . HIS A 1 79 ? -15.473 11.525 17.390 1.00 95.19 79 HIS A C 1
ATOM 612 O O . HIS A 1 79 ? -16.628 11.100 17.423 1.00 95.19 79 HIS A O 1
ATOM 618 N N . GLN A 1 80 ? -15.192 12.831 17.383 1.00 95.25 80 GLN A N 1
ATOM 619 C CA . GLN A 1 80 ? -16.213 13.873 17.518 1.00 95.25 80 GLN A CA 1
ATOM 620 C C . GLN A 1 80 ? -17.269 13.800 16.408 1.00 95.25 80 GLN A C 1
ATOM 622 O O . GLN A 1 80 ? -18.464 13.782 16.692 1.00 95.25 80 GLN A O 1
ATOM 627 N N . ASN A 1 81 ? -16.841 13.704 15.149 1.00 95.62 81 ASN A N 1
ATOM 628 C CA . ASN A 1 81 ? -17.741 13.762 13.997 1.00 95.62 81 ASN A CA 1
ATOM 629 C C . ASN A 1 81 ? -18.568 12.483 13.803 1.00 95.62 81 ASN A C 1
ATOM 631 O O . ASN A 1 81 ? -19.644 12.534 13.214 1.00 95.62 81 ASN A O 1
ATOM 635 N N . SER A 1 82 ? -18.074 11.341 14.286 1.00 93.94 82 SER A N 1
ATOM 636 C CA . SER A 1 82 ? -18.790 10.059 14.232 1.00 93.94 82 SER A CA 1
ATOM 637 C C . SER A 1 82 ? -19.635 9.777 15.481 1.00 93.94 82 SER A C 1
ATOM 639 O O . SER A 1 82 ? -20.309 8.748 15.541 1.00 93.94 82 SER A O 1
ATOM 641 N N . GLY A 1 83 ? -19.609 10.665 16.484 1.00 92.25 83 GLY A N 1
ATOM 642 C CA . GLY A 1 83 ? -20.311 10.463 17.754 1.00 92.25 83 GLY A CA 1
ATOM 643 C C . GLY A 1 83 ? -19.760 9.288 18.573 1.00 92.25 83 GLY A C 1
ATOM 644 O O . GLY A 1 83 ? -20.503 8.656 19.329 1.00 92.25 83 GLY A O 1
ATOM 645 N N . VAL A 1 84 ? -18.479 8.956 18.394 1.00 91.56 84 VAL A N 1
ATOM 646 C CA . VAL A 1 84 ? -17.779 7.908 19.144 1.00 91.56 84 VAL A CA 1
ATOM 647 C C . VAL A 1 84 ? -17.025 8.554 20.310 1.00 91.56 84 VAL A C 1
ATOM 649 O O . VAL A 1 84 ? -16.193 9.431 20.064 1.00 91.56 84 VAL A O 1
ATOM 652 N N . PRO A 1 85 ? -17.260 8.139 21.570 1.00 90.31 85 PRO A N 1
ATOM 653 C CA . PRO A 1 85 ? -16.495 8.631 22.713 1.00 90.31 85 PRO A CA 1
ATOM 654 C C . PRO A 1 85 ? -14.985 8.464 22.516 1.00 90.31 85 PRO A C 1
ATOM 656 O O . PRO A 1 85 ? -14.529 7.514 21.880 1.00 90.31 85 PRO A O 1
ATOM 659 N N . VAL A 1 86 ? -14.200 9.403 23.044 1.00 89.44 86 VAL A N 1
ATOM 660 C CA . VAL A 1 86 ? -12.734 9.319 23.009 1.00 89.44 86 VAL A CA 1
ATOM 661 C C . VAL A 1 86 ? -12.292 8.318 24.072 1.00 89.44 86 VAL A C 1
ATOM 663 O O . VAL A 1 86 ? -12.157 8.658 25.245 1.00 89.44 86 VAL A O 1
ATOM 666 N N . SER A 1 87 ? -12.131 7.069 23.659 1.00 83.19 87 SER A N 1
ATOM 667 C CA . SER A 1 87 ? -11.679 5.960 24.494 1.00 83.19 87 SER A CA 1
ATOM 668 C C . SER A 1 87 ? -11.078 4.861 23.621 1.00 83.19 87 SER A C 1
ATOM 670 O O . SER A 1 87 ? -11.103 4.943 22.387 1.00 83.19 87 SER A O 1
ATOM 672 N N . ALA A 1 88 ? -10.590 3.794 24.260 1.00 81.12 88 ALA A N 1
ATOM 673 C CA . ALA A 1 88 ? -10.382 2.530 23.566 1.00 81.12 88 ALA A CA 1
ATOM 674 C C . ALA A 1 88 ? -11.671 2.136 22.818 1.00 81.12 88 ALA A C 1
ATOM 676 O O . ALA A 1 88 ? -12.775 2.321 23.335 1.00 81.12 88 ALA A O 1
ATOM 677 N N . CYS A 1 89 ? -11.515 1.666 21.581 1.00 78.00 89 CYS A N 1
ATOM 678 C CA . CYS A 1 89 ? -12.624 1.289 20.708 1.00 78.00 89 CYS A CA 1
ATOM 679 C C . CYS A 1 89 ? -12.781 -0.230 20.677 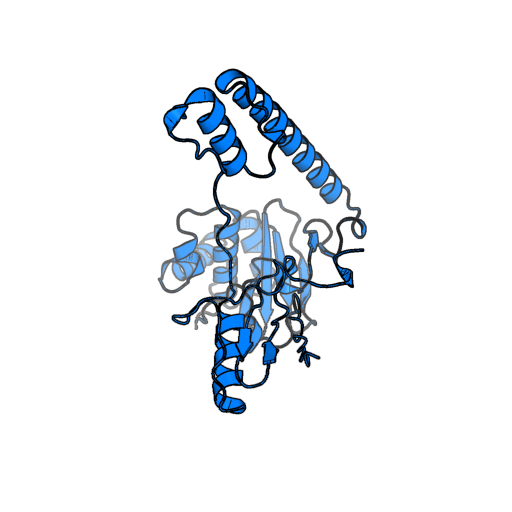1.00 78.00 89 CYS A C 1
ATOM 681 O O . CYS A 1 89 ? -11.806 -0.948 20.431 1.00 78.00 89 CYS A O 1
ATOM 683 N N . GLU A 1 90 ? -14.013 -0.692 20.847 1.00 77.06 90 GLU A N 1
ATOM 684 C CA . GLU A 1 90 ? -14.435 -2.054 20.554 1.00 77.06 90 GLU A CA 1
ATOM 685 C C . GLU A 1 90 ? -15.023 -2.122 19.134 1.00 77.06 90 GLU A C 1
ATOM 687 O O . GLU A 1 90 ? -14.999 -1.154 18.369 1.00 77.06 90 GLU A O 1
ATOM 692 N N . LEU A 1 91 ? -15.525 -3.294 18.734 1.00 81.62 91 LEU A N 1
ATOM 693 C CA . LEU A 1 91 ? -16.011 -3.542 17.371 1.00 81.62 91 LEU A CA 1
ATOM 694 C C . LEU A 1 91 ? -17.214 -2.666 16.977 1.00 81.62 91 LEU A C 1
ATOM 696 O O . LEU A 1 91 ? -17.416 -2.407 15.788 1.00 81.62 91 LEU A O 1
ATOM 700 N N . ASP A 1 92 ? -18.017 -2.210 17.939 1.00 86.00 92 ASP A N 1
ATOM 701 C CA . ASP A 1 92 ? -19.196 -1.386 17.661 1.00 86.00 92 ASP A CA 1
ATOM 702 C C . ASP A 1 92 ? -18.834 0.066 17.330 1.00 86.00 92 ASP A C 1
ATOM 704 O O . ASP A 1 92 ? -19.475 0.683 16.473 1.00 86.00 92 ASP A O 1
ATOM 708 N N . GLU A 1 93 ? -17.759 0.600 17.912 1.00 88.69 93 GLU A N 1
ATOM 709 C CA . GLU A 1 93 ? -17.196 1.890 17.517 1.00 88.69 93 GLU A CA 1
ATOM 710 C C . GLU A 1 93 ? -16.617 1.843 16.097 1.00 88.69 93 GLU A C 1
ATOM 712 O O . GLU A 1 93 ? -16.799 2.793 15.331 1.00 88.69 93 GLU A O 1
ATOM 717 N N . ILE A 1 94 ? -15.998 0.720 15.701 1.00 90.12 94 ILE A N 1
ATOM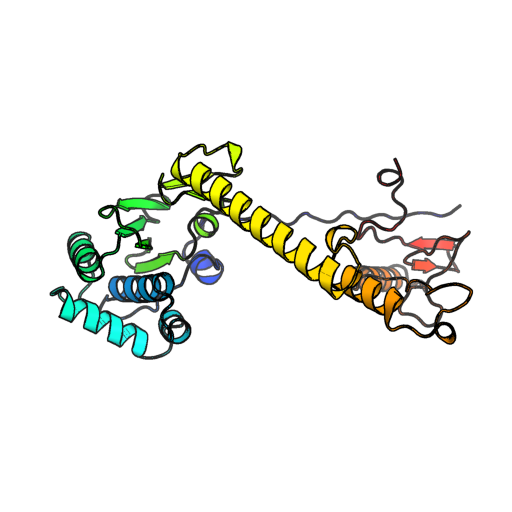 718 C CA . ILE A 1 94 ? -15.456 0.539 14.341 1.00 90.12 94 ILE A CA 1
ATOM 719 C C . ILE A 1 94 ? -16.554 0.747 13.296 1.00 90.12 94 ILE A C 1
ATOM 721 O O . ILE A 1 94 ? -16.357 1.494 12.336 1.00 90.12 94 ILE A O 1
ATOM 725 N N . LYS A 1 95 ? -17.739 0.159 13.512 1.00 92.88 95 LYS A N 1
ATOM 726 C CA . LYS A 1 95 ? -18.892 0.296 12.604 1.00 92.88 95 LYS A CA 1
ATOM 727 C C . LYS A 1 95 ? -19.293 1.755 12.388 1.00 92.88 95 LYS A C 1
ATOM 729 O O . LYS A 1 95 ? -19.671 2.130 11.279 1.00 92.88 95 LYS A O 1
ATOM 734 N N . LYS A 1 96 ? -19.207 2.591 13.427 1.00 94.38 96 LYS A N 1
ATOM 735 C CA . LYS A 1 96 ? -19.532 4.023 13.328 1.00 94.38 96 LYS A CA 1
ATOM 736 C C . LYS A 1 96 ? -18.506 4.766 12.472 1.00 94.38 96 LYS A C 1
ATOM 738 O O . LYS A 1 96 ? -18.892 5.567 11.620 1.00 94.38 96 LYS A O 1
ATOM 743 N N . PHE A 1 97 ? -17.217 4.458 12.625 1.00 94.88 97 PHE A N 1
ATOM 744 C CA . PHE A 1 97 ? -16.175 5.022 11.760 1.00 94.88 97 PHE A CA 1
ATOM 745 C C . PHE A 1 97 ? -16.321 4.584 10.298 1.00 94.88 97 PHE A C 1
ATOM 747 O O . PHE A 1 97 ? -16.155 5.409 9.399 1.00 94.88 97 PHE A O 1
ATOM 754 N N . GLU A 1 98 ? -16.677 3.321 10.048 1.00 94.69 98 GLU A N 1
ATOM 755 C CA . GLU A 1 98 ? -16.948 2.810 8.697 1.00 94.69 98 GLU A CA 1
ATOM 756 C C . GLU A 1 98 ? -18.074 3.567 8.004 1.00 94.69 98 GLU A C 1
ATOM 758 O O . GLU A 1 98 ? -17.933 3.980 6.850 1.00 94.69 98 GLU A O 1
ATOM 763 N N . GLN A 1 99 ? -19.185 3.764 8.716 1.00 94.25 99 GLN A N 1
ATOM 764 C CA . GLN A 1 99 ? -20.339 4.496 8.206 1.00 94.25 99 GLN A CA 1
ATOM 765 C C . GLN A 1 99 ? -19.981 5.951 7.913 1.00 94.25 99 GLN A C 1
ATOM 767 O O . GLN A 1 99 ? -20.297 6.445 6.832 1.00 94.25 99 GLN A O 1
ATOM 772 N N . PHE A 1 100 ? -19.277 6.611 8.837 1.00 95.94 100 PHE A N 1
ATOM 773 C CA . PHE A 1 100 ? -18.895 8.014 8.695 1.00 95.94 100 PHE A CA 1
ATOM 774 C C . PHE A 1 100 ? -17.943 8.253 7.512 1.00 95.94 100 PHE A C 1
ATOM 776 O O . PHE A 1 100 ? -18.128 9.199 6.750 1.00 95.94 100 PHE A O 1
ATOM 783 N N . LEU A 1 101 ? -16.939 7.388 7.328 1.00 95.81 101 LEU A N 1
ATOM 784 C CA . LEU A 1 101 ? -15.945 7.525 6.255 1.00 95.81 101 LEU A CA 1
ATOM 785 C C . LEU A 1 101 ? -16.351 6.830 4.946 1.00 95.81 101 LEU A C 1
ATOM 787 O O . LEU A 1 101 ? -15.648 6.957 3.945 1.00 95.81 101 LEU A O 1
ATOM 791 N N . ASN A 1 102 ? -17.466 6.093 4.939 1.00 96.19 102 ASN A N 1
ATOM 792 C CA . ASN A 1 102 ? -17.913 5.259 3.822 1.00 96.19 102 ASN A CA 1
ATOM 793 C C . ASN A 1 102 ? -16.823 4.277 3.332 1.00 96.19 102 ASN A C 1
ATOM 795 O O . ASN A 1 102 ? -16.562 4.141 2.133 1.00 96.19 102 ASN A O 1
ATOM 799 N N . VAL A 1 103 ? -16.188 3.581 4.276 1.00 96.56 103 VAL A N 1
ATOM 800 C CA . VAL A 1 103 ? -15.130 2.585 4.030 1.00 96.56 103 VAL A CA 1
ATOM 801 C C . VAL A 1 103 ? -15.497 1.231 4.636 1.00 96.56 103 VAL A C 1
ATOM 803 O O . VAL A 1 103 ? -16.350 1.154 5.513 1.00 96.56 103 VAL A O 1
ATOM 806 N N . GLN A 1 104 ? -14.830 0.172 4.183 1.00 96.38 104 GLN A N 1
ATOM 807 C CA . GLN A 1 104 ? -14.853 -1.153 4.801 1.00 96.38 104 GLN A CA 1
ATOM 808 C C . GLN A 1 104 ? -13.575 -1.339 5.621 1.00 96.38 104 GLN A C 1
ATOM 810 O O . GLN A 1 104 ? -12.474 -1.192 5.091 1.00 96.38 104 GLN A O 1
ATOM 815 N N . ILE A 1 105 ? -13.696 -1.699 6.891 1.00 96.69 105 ILE A N 1
ATOM 816 C CA . ILE A 1 105 ? -12.586 -1.996 7.793 1.00 96.69 105 ILE A CA 1
ATOM 817 C C . ILE A 1 105 ? -12.511 -3.507 8.015 1.00 96.69 105 ILE A C 1
ATOM 819 O O . ILE A 1 105 ? -13.496 -4.178 8.324 1.00 96.69 105 ILE A O 1
ATOM 823 N N . HIS A 1 106 ? -11.311 -4.054 7.857 1.00 96.12 106 HIS A N 1
ATOM 824 C CA . HIS A 1 106 ? -10.950 -5.421 8.211 1.00 96.12 106 HIS A CA 1
ATOM 825 C C . HIS A 1 106 ? -9.993 -5.377 9.394 1.00 96.12 106 HIS A C 1
ATOM 827 O O . HIS A 1 106 ? -9.000 -4.652 9.344 1.00 96.12 106 HIS A O 1
ATOM 833 N N . VAL A 1 107 ? -10.259 -6.159 10.438 1.00 95.75 107 VAL A N 1
ATOM 834 C CA . VAL A 1 107 ? -9.349 -6.276 11.587 1.00 95.75 107 VAL A CA 1
ATOM 835 C C . VAL A 1 107 ? -8.747 -7.667 11.610 1.00 95.75 107 VAL A C 1
ATOM 837 O O . VAL A 1 107 ? -9.464 -8.668 11.647 1.00 95.75 107 VAL A O 1
ATOM 840 N N . ILE A 1 108 ? -7.422 -7.719 11.599 1.00 94.94 108 ILE A N 1
ATOM 841 C CA . ILE A 1 108 ? -6.624 -8.931 11.705 1.00 94.94 108 ILE A CA 1
ATOM 842 C C . ILE A 1 108 ? -6.002 -8.970 13.097 1.00 94.94 108 ILE A C 1
ATOM 844 O O . ILE A 1 108 ? -5.380 -7.995 13.502 1.00 94.94 108 ILE A O 1
ATOM 848 N N . SER A 1 109 ? -6.148 -10.079 13.819 1.00 93.12 109 SER A N 1
ATOM 849 C CA . SER A 1 109 ? -5.680 -10.198 15.207 1.00 93.12 109 SER A CA 1
ATOM 850 C C . SER A 1 109 ? -4.482 -11.130 15.334 1.00 93.12 109 SER A C 1
ATOM 852 O O . SER A 1 109 ? -4.539 -12.272 14.864 1.00 93.12 109 SER A O 1
ATOM 854 N N . SER A 1 110 ? -3.416 -10.682 16.004 1.00 90.81 110 SER A N 1
ATOM 855 C CA . SER A 1 110 ? -2.280 -11.546 16.351 1.00 90.81 110 SER A CA 1
ATOM 856 C C . SER A 1 110 ? -2.675 -12.659 17.323 1.00 90.81 110 SER A C 1
ATOM 858 O O . SER A 1 110 ? -2.187 -13.779 17.181 1.00 90.81 110 SER A O 1
ATOM 860 N N . GLU A 1 111 ? -3.606 -12.389 18.241 1.00 88.50 111 GLU A N 1
ATOM 861 C CA . GLU A 1 111 ? -4.131 -13.363 19.212 1.00 88.50 111 GLU A CA 1
ATOM 862 C C . GLU A 1 111 ? -4.854 -14.526 18.522 1.00 88.50 111 GLU A C 1
ATOM 864 O O . GLU A 1 111 ? -4.889 -15.648 19.020 1.00 88.50 111 GLU A O 1
ATOM 869 N N . ASN A 1 112 ? -5.366 -14.285 17.314 1.00 86.19 112 ASN A N 1
ATOM 870 C CA . ASN A 1 112 ? -6.038 -15.281 16.489 1.00 86.19 112 ASN A CA 1
ATOM 871 C C . ASN A 1 112 ? -5.143 -15.774 15.345 1.00 86.19 112 ASN A C 1
ATOM 873 O O . ASN A 1 112 ? -5.647 -16.105 14.273 1.00 86.19 112 ASN A O 1
ATOM 877 N N . PHE A 1 113 ? -3.824 -15.831 15.551 1.00 86.44 113 PHE A N 1
ATOM 878 C CA . PHE A 1 113 ? -2.847 -16.282 14.551 1.00 86.44 113 PHE A CA 1
ATOM 879 C C . PHE A 1 113 ? -2.879 -15.457 13.254 1.00 86.44 113 PHE A C 1
ATOM 881 O O . PHE A 1 113 ? -2.788 -16.006 12.155 1.00 86.44 113 PHE A O 1
ATOM 888 N N . ASN A 1 114 ? -3.020 -14.135 13.377 1.00 89.50 114 ASN A N 1
ATOM 889 C CA . ASN A 1 114 ? -3.145 -13.197 12.258 1.00 89.50 114 ASN A CA 1
ATOM 890 C C . ASN A 1 114 ? -4.331 -13.516 11.326 1.00 89.50 114 ASN A C 1
ATOM 892 O O . ASN A 1 114 ? -4.251 -13.306 10.114 1.00 89.50 114 ASN A O 1
ATOM 896 N N . LYS A 1 115 ? -5.441 -14.006 11.891 1.00 88.88 115 LYS A N 1
ATOM 897 C CA . LYS A 1 115 ? -6.708 -14.206 11.173 1.00 88.88 115 LYS A CA 1
ATOM 898 C C . LYS A 1 115 ? -7.590 -12.961 11.223 1.00 88.88 115 LYS A C 1
ATOM 900 O O . LYS A 1 115 ? -7.492 -12.147 12.141 1.00 88.88 115 LYS A O 1
ATOM 905 N N . LEU A 1 116 ? -8.473 -12.849 10.233 1.00 92.62 116 LEU A N 1
ATOM 906 C CA . LEU A 1 116 ? -9.527 -11.840 10.166 1.00 92.62 116 LEU A CA 1
ATOM 907 C C . LEU A 1 116 ? -10.553 -12.086 11.284 1.00 92.62 116 LEU A C 1
ATOM 909 O O . LEU A 1 116 ? -11.211 -13.124 11.288 1.00 92.62 116 LEU A O 1
ATOM 913 N N . ILE A 1 117 ? -10.674 -11.143 12.218 1.00 93.25 117 ILE A N 1
ATOM 914 C CA . ILE A 1 117 ? -11.623 -11.194 13.344 1.00 93.25 117 ILE A CA 1
ATOM 915 C C . ILE A 1 117 ? -12.830 -10.276 13.148 1.00 93.25 117 ILE A C 1
ATOM 917 O O . ILE A 1 117 ? -13.876 -10.490 13.751 1.00 93.25 117 ILE A O 1
ATOM 921 N N . TYR A 1 118 ? -12.703 -9.273 12.280 1.00 94.31 118 TYR A N 1
ATOM 922 C CA . TYR A 1 118 ? -13.785 -8.366 11.924 1.00 94.31 118 TYR A CA 1
ATOM 923 C C . TYR A 1 118 ? -13.759 -8.089 10.430 1.00 94.31 118 TYR A C 1
ATOM 925 O O . TYR A 1 118 ? -12.708 -7.749 9.880 1.00 94.31 118 TYR A O 1
ATOM 933 N N . LYS A 1 119 ? -14.926 -8.199 9.796 1.00 94.94 119 LYS A N 1
ATOM 934 C CA . LYS A 1 119 ? -15.144 -7.845 8.398 1.00 94.94 119 LYS A CA 1
ATOM 935 C C . LYS A 1 119 ? -16.317 -6.881 8.303 1.00 94.94 119 LYS A C 1
ATOM 937 O O . LYS A 1 119 ? -17.465 -7.272 8.501 1.00 94.94 119 LYS A O 1
ATOM 942 N N . GLY A 1 120 ? -15.997 -5.645 7.958 1.00 93.94 120 GLY A N 1
ATOM 943 C CA . GLY A 1 120 ? -16.958 -4.607 7.647 1.00 93.94 120 GLY A CA 1
ATOM 944 C C . GLY A 1 120 ? -17.867 -4.901 6.462 1.00 93.94 120 GLY A C 1
ATOM 945 O O . GLY A 1 120 ? -17.608 -5.797 5.648 1.00 93.94 120 GLY A O 1
ATOM 946 N N . VAL A 1 121 ? -18.893 -4.064 6.317 1.00 93.69 121 VAL A N 1
ATOM 947 C CA . VAL A 1 121 ? -19.784 -4.062 5.147 1.00 93.69 121 VAL A CA 1
ATOM 948 C C . VAL A 1 121 ? -18.977 -3.770 3.882 1.00 93.69 121 VAL A C 1
ATOM 950 O O . VAL A 1 121 ? -18.104 -2.908 3.886 1.00 93.69 121 VAL A O 1
ATOM 953 N N . GLU A 1 122 ? -19.260 -4.484 2.791 1.00 92.94 122 GLU A N 1
ATOM 954 C CA . GLU A 1 122 ? -18.530 -4.326 1.530 1.00 92.94 122 GLU A CA 1
ATOM 955 C C . GLU A 1 122 ? -18.619 -2.884 1.002 1.00 92.94 122 GLU A C 1
ATOM 957 O O . GLU A 1 122 ? -19.707 -2.331 0.815 1.00 92.94 122 GLU A O 1
ATOM 962 N N . LYS A 1 123 ? -17.451 -2.280 0.759 1.00 93.38 123 LYS A N 1
ATOM 963 C CA . LYS A 1 123 ? -17.287 -0.929 0.209 1.00 93.38 123 LYS A CA 1
ATOM 964 C C . LYS A 1 123 ? -16.104 -0.894 -0.750 1.00 93.38 123 LYS A C 1
ATOM 966 O O . LYS A 1 123 ? -15.217 -1.744 -0.710 1.00 93.38 123 LYS A O 1
ATOM 971 N N . THR A 1 124 ? -16.073 0.141 -1.586 1.00 90.31 124 THR A N 1
ATOM 972 C CA . THR A 1 124 ? -15.002 0.362 -2.566 1.00 90.31 124 THR A CA 1
ATOM 973 C C . THR A 1 124 ? -13.640 0.561 -1.902 1.00 90.31 124 THR A C 1
ATOM 975 O O . THR A 1 124 ? -12.640 0.002 -2.352 1.00 90.31 124 THR A O 1
ATOM 978 N N . LEU A 1 125 ? -13.590 1.357 -0.831 1.00 93.06 125 LEU A N 1
ATOM 979 C CA . LEU A 1 125 ? -12.366 1.619 -0.079 1.00 93.06 125 LEU A CA 1
ATOM 980 C C . LEU A 1 125 ? -12.267 0.643 1.091 1.00 93.06 125 LEU A C 1
ATOM 982 O O . LEU A 1 125 ? -13.168 0.595 1.927 1.00 93.06 125 LEU A O 1
ATOM 986 N N . LYS A 1 126 ? -11.161 -0.106 1.155 1.00 95.12 126 LYS A N 1
ATOM 987 C CA . LYS A 1 126 ? -10.895 -1.097 2.204 1.00 95.12 126 LYS A CA 1
ATOM 988 C C . LYS A 1 126 ? -9.679 -0.705 3.031 1.00 95.12 126 LYS A C 1
ATOM 990 O O . LYS A 1 126 ? -8.619 -0.426 2.468 1.00 95.12 126 LYS A O 1
ATOM 995 N N . LEU A 1 127 ? -9.822 -0.727 4.349 1.00 97.06 127 LEU A N 1
ATOM 996 C CA . LEU A 1 127 ? -8.761 -0.485 5.319 1.00 97.06 127 LEU A CA 1
ATOM 997 C C . LEU A 1 127 ? -8.493 -1.771 6.099 1.00 97.06 127 LEU A C 1
ATOM 999 O O . LEU A 1 127 ? -9.427 -2.450 6.510 1.00 97.06 127 LEU A O 1
ATOM 1003 N N . TYR A 1 128 ? -7.222 -2.089 6.324 1.00 97.31 128 TYR A N 1
ATOM 1004 C CA . TYR A 1 128 ? -6.812 -3.288 7.051 1.00 97.31 128 TYR A CA 1
ATOM 1005 C C . TYR A 1 128 ? -6.065 -2.869 8.309 1.00 97.31 128 TYR A C 1
ATOM 1007 O O . TYR A 1 128 ? -5.038 -2.196 8.223 1.00 97.31 128 TYR A O 1
ATOM 1015 N N . LEU A 1 129 ? -6.573 -3.254 9.470 1.00 96.44 129 LEU A N 1
ATOM 1016 C CA . LEU A 1 129 ? -5.982 -2.959 10.766 1.00 96.44 129 LEU A CA 1
ATOM 1017 C C . LEU A 1 129 ? -5.402 -4.233 11.369 1.00 96.44 129 LEU A C 1
ATOM 1019 O O . LEU A 1 129 ? -5.963 -5.317 11.211 1.00 96.44 129 LEU A O 1
ATOM 1023 N N . TRP A 1 130 ? -4.285 -4.094 12.070 1.00 95.88 130 TRP A N 1
ATOM 1024 C CA . TRP A 1 130 ? -3.670 -5.166 12.834 1.00 95.88 130 TRP A CA 1
ATOM 1025 C C . TRP A 1 130 ? -3.855 -4.898 14.321 1.00 95.88 130 TRP A C 1
ATOM 1027 O O . TRP A 1 130 ? -3.312 -3.921 14.833 1.00 95.88 130 TRP A O 1
ATOM 1037 N N . HIS A 1 131 ? -4.621 -5.755 14.985 1.00 94.38 131 HIS A N 1
ATOM 1038 C CA . HIS A 1 131 ? -4.814 -5.747 16.425 1.00 94.38 131 HIS A CA 1
ATOM 1039 C C . HIS A 1 131 ? -3.803 -6.684 17.094 1.00 94.38 131 HIS A C 1
ATOM 1041 O O . HIS A 1 131 ? -3.728 -7.868 16.746 1.00 94.38 131 HIS A O 1
ATOM 1047 N N . HIS A 1 132 ? -3.026 -6.153 18.032 1.00 91.81 132 HIS A N 1
ATOM 1048 C CA . HIS A 1 132 ? -2.050 -6.895 18.833 1.00 91.81 132 HIS A CA 1
ATOM 1049 C C . HIS A 1 132 ? -1.775 -6.154 20.140 1.00 91.81 132 HIS A C 1
ATOM 1051 O O . HIS A 1 132 ? -1.767 -4.930 20.133 1.00 91.81 132 HIS A O 1
ATOM 1057 N N . ASP A 1 133 ? -1.564 -6.867 21.248 1.00 89.69 133 ASP A N 1
ATOM 1058 C CA . ASP A 1 133 ? -1.202 -6.287 22.553 1.00 89.69 133 ASP A CA 1
ATOM 1059 C C . ASP A 1 133 ? -2.084 -5.077 22.967 1.00 89.69 133 ASP A C 1
ATOM 1061 O O . ASP A 1 133 ? -1.581 -4.058 23.442 1.00 89.69 133 ASP A O 1
ATOM 1065 N N . ASN A 1 134 ? -3.408 -5.166 22.747 1.00 89.12 134 ASN A N 1
ATOM 1066 C CA . ASN A 1 134 ? -4.387 -4.075 22.935 1.00 89.12 134 ASN A CA 1
ATOM 1067 C C . ASN A 1 134 ? -4.070 -2.778 22.154 1.00 89.12 134 ASN A C 1
ATOM 1069 O O . ASN A 1 134 ? -4.411 -1.670 22.573 1.00 89.12 134 ASN A O 1
ATOM 1073 N N . HIS A 1 135 ? -3.409 -2.904 21.006 1.00 92.31 135 HIS A N 1
ATOM 1074 C CA . HIS A 1 135 ? -2.994 -1.816 20.132 1.00 92.31 135 HIS A CA 1
ATOM 1075 C C . HIS A 1 135 ? -3.413 -2.077 18.682 1.00 92.31 135 HIS A C 1
ATOM 1077 O O . HIS A 1 135 ? -3.510 -3.219 18.231 1.00 92.31 135 HIS A O 1
ATOM 1083 N N . TYR A 1 136 ? -3.636 -0.996 17.933 1.00 94.12 136 TYR A N 1
ATOM 1084 C CA . TYR A 1 136 ? -3.977 -1.047 16.516 1.00 94.12 136 TYR A CA 1
ATOM 1085 C C . TYR A 1 136 ? -2.894 -0.394 15.665 1.00 94.12 136 TYR A C 1
ATOM 1087 O O . TYR A 1 136 ? -2.654 0.808 15.763 1.00 94.12 136 TYR A O 1
ATOM 1095 N N . ASP A 1 137 ? -2.327 -1.180 14.754 1.00 95.50 137 ASP A N 1
ATOM 1096 C CA . ASP A 1 137 ? -1.491 -0.693 13.662 1.00 95.50 137 ASP A CA 1
ATOM 1097 C C . ASP A 1 137 ? -2.234 -0.767 12.321 1.00 95.50 137 ASP A C 1
ATOM 1099 O O . ASP A 1 137 ? -3.211 -1.499 12.155 1.00 95.50 137 ASP A O 1
ATOM 1103 N N . LEU A 1 138 ? -1.754 -0.032 11.316 1.00 96.69 138 LEU A N 1
ATOM 1104 C CA . LEU A 1 138 ? -2.307 -0.098 9.963 1.00 96.69 138 LEU A CA 1
ATOM 1105 C C . LEU A 1 138 ? -1.542 -1.118 9.111 1.00 96.69 138 LEU A C 1
ATOM 1107 O O . LEU A 1 138 ? -0.325 -1.019 8.943 1.00 96.69 138 LEU A O 1
ATOM 1111 N N . ILE A 1 139 ? -2.254 -2.035 8.459 1.00 96.94 139 ILE A N 1
ATOM 1112 C CA . ILE A 1 139 ? -1.698 -2.906 7.422 1.00 96.94 139 ILE A CA 1
ATOM 1113 C C . ILE A 1 139 ? -1.831 -2.200 6.074 1.00 96.94 139 ILE A C 1
ATOM 1115 O O . ILE A 1 139 ? -2.910 -2.093 5.497 1.00 96.94 139 ILE A O 1
ATOM 1119 N N . LYS A 1 140 ? -0.705 -1.744 5.521 1.00 94.88 140 LYS A N 1
ATOM 1120 C CA . LYS A 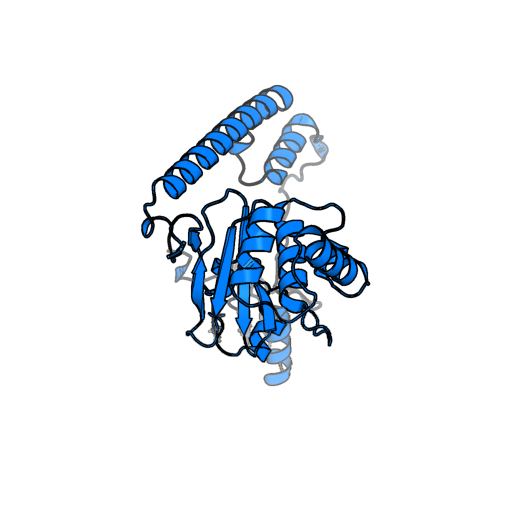1 140 ? -0.689 -1.078 4.208 1.00 94.88 140 LYS A CA 1
ATOM 1121 C C . LYS A 1 140 ? -0.688 -2.061 3.034 1.00 94.88 140 LYS A C 1
ATOM 1123 O O . LYS A 1 140 ? -0.934 -1.676 1.898 1.00 94.88 140 LYS A O 1
ATOM 1128 N N . SER A 1 141 ? -0.292 -3.311 3.279 1.00 94.31 141 SER A N 1
ATOM 1129 C CA . SER A 1 141 ? -0.184 -4.346 2.250 1.00 94.31 141 SER A CA 1
ATOM 1130 C C . SER A 1 141 ? -0.414 -5.725 2.855 1.00 94.31 141 SER A C 1
ATOM 1132 O O . SER A 1 141 ? 0.462 -6.258 3.536 1.00 94.31 141 SER A O 1
ATOM 1134 N N . MET A 1 142 ? -1.569 -6.319 2.550 1.00 94.94 142 MET A N 1
ATOM 1135 C CA . MET A 1 142 ? -1.933 -7.660 3.018 1.00 94.94 142 MET A CA 1
ATOM 1136 C C . MET A 1 142 ? -0.961 -8.737 2.532 1.00 94.94 142 MET A C 1
ATOM 1138 O O . MET A 1 142 ? -0.516 -9.562 3.321 1.00 94.94 142 MET A O 1
ATOM 1142 N N . SER A 1 143 ? -0.535 -8.690 1.266 1.00 93.19 143 SER A N 1
ATOM 1143 C CA . SER A 1 143 ? 0.447 -9.650 0.742 1.00 93.19 143 SER A CA 1
ATOM 1144 C C . SER A 1 143 ? 1.788 -9.557 1.479 1.00 93.19 143 SER A C 1
ATOM 1146 O O . SER A 1 143 ? 2.373 -10.574 1.844 1.00 93.19 143 SER A O 1
ATOM 1148 N N . GLY A 1 144 ? 2.272 -8.344 1.767 1.00 92.38 144 GLY A N 1
ATOM 1149 C CA . GLY A 1 144 ? 3.493 -8.155 2.551 1.00 92.38 144 GLY A CA 1
ATOM 1150 C C . GLY A 1 144 ? 3.342 -8.558 4.022 1.00 92.38 144 GLY A C 1
ATOM 1151 O O . GLY A 1 144 ? 4.287 -9.085 4.606 1.00 92.38 144 GLY A O 1
ATOM 1152 N N . PHE A 1 145 ? 2.169 -8.329 4.613 1.00 93.88 145 PHE A N 1
ATOM 1153 C CA . PHE A 1 145 ? 1.847 -8.714 5.988 1.00 93.88 145 PHE A CA 1
ATOM 1154 C C . PHE A 1 145 ? 1.815 -10.239 6.155 1.00 93.88 145 PHE A C 1
ATOM 1156 O O . PHE A 1 145 ? 2.550 -10.781 6.979 1.00 93.88 145 PHE A O 1
ATOM 1163 N N . LEU A 1 146 ? 1.074 -10.933 5.288 1.00 91.12 146 LEU A N 1
ATOM 1164 C CA . LEU A 1 146 ? 0.953 -12.395 5.282 1.00 91.12 146 LEU A CA 1
ATOM 1165 C C . LEU A 1 146 ? 2.214 -13.108 4.764 1.00 91.12 146 LEU A C 1
ATOM 1167 O O . LEU A 1 146 ? 2.314 -14.329 4.837 1.00 91.12 146 LEU A O 1
ATOM 1171 N N . GLY A 1 147 ? 3.192 -12.368 4.233 1.00 89.56 147 GLY A N 1
ATOM 1172 C CA . GLY A 1 147 ? 4.412 -12.948 3.672 1.00 89.56 147 GLY A CA 1
ATOM 1173 C C . GLY A 1 147 ? 4.186 -13.685 2.351 1.00 89.56 147 GLY A C 1
ATOM 1174 O O . GLY A 1 147 ? 4.927 -14.608 2.033 1.00 89.56 147 GLY A O 1
ATOM 1175 N N . LYS A 1 148 ? 3.173 -13.284 1.581 1.00 89.69 148 LYS A N 1
ATOM 1176 C CA . LYS A 1 148 ? 2.748 -13.923 0.330 1.00 89.69 148 LYS A CA 1
ATOM 1177 C C . LYS A 1 148 ? 3.052 -13.042 -0.875 1.00 89.69 148 LYS A C 1
ATOM 1179 O O . LYS A 1 148 ? 3.258 -11.823 -0.760 1.00 89.69 148 LYS A O 1
ATOM 1184 N N . LYS A 1 149 ? 3.119 -13.644 -2.065 1.00 89.81 149 LYS A N 1
ATOM 1185 C CA . LYS A 1 149 ? 3.310 -12.865 -3.295 1.00 89.81 149 LYS A CA 1
ATOM 1186 C C . LYS A 1 149 ? 2.087 -12.017 -3.605 1.00 89.81 149 LYS A C 1
ATOM 1188 O O . LYS A 1 149 ? 2.254 -10.813 -3.811 1.00 89.81 149 LYS A O 1
ATOM 1193 N N . LEU A 1 150 ? 0.901 -12.617 -3.567 1.00 90.12 150 LEU A N 1
ATOM 1194 C CA . LEU A 1 150 ? -0.339 -12.007 -4.024 1.00 90.12 150 LEU A CA 1
ATOM 1195 C C . LEU A 1 150 ? -1.442 -12.133 -2.963 1.00 90.12 150 LEU A C 1
ATOM 1197 O O . LEU A 1 150 ? -1.411 -13.005 -2.094 1.00 90.12 150 LEU A O 1
ATOM 1201 N N . TYR A 1 151 ? -2.394 -11.204 -3.013 1.00 92.38 151 TYR A N 1
ATOM 1202 C CA . TYR A 1 151 ? -3.567 -11.165 -2.143 1.00 92.38 151 TYR A CA 1
ATOM 1203 C C . TYR A 1 151 ? -4.749 -10.594 -2.924 1.00 92.38 151 TYR A C 1
ATOM 1205 O O . TYR A 1 151 ? -4.607 -9.586 -3.618 1.00 92.38 151 TYR A O 1
ATOM 1213 N N . CYS A 1 152 ? -5.910 -11.228 -2.808 1.00 90.94 152 CYS A N 1
ATOM 1214 C CA . CYS A 1 152 ? -7.155 -10.763 -3.395 1.00 90.94 152 CYS A CA 1
ATOM 1215 C C . CYS A 1 152 ? -8.013 -10.100 -2.322 1.00 90.94 152 CYS A C 1
ATOM 1217 O O . CYS A 1 152 ? -8.487 -10.768 -1.409 1.00 90.94 152 CYS A O 1
ATOM 1219 N N . SER A 1 153 ? -8.267 -8.802 -2.480 1.00 88.75 153 SER A N 1
ATOM 1220 C CA . SER A 1 153 ? -9.116 -8.019 -1.575 1.00 88.75 153 SER A CA 1
ATOM 1221 C C . SER A 1 153 ? -10.615 -8.268 -1.735 1.00 88.75 153 SER A C 1
ATOM 1223 O O . SER A 1 153 ? -11.396 -7.798 -0.916 1.00 88.75 153 SER A O 1
ATOM 1225 N N . HIS A 1 154 ? -11.042 -8.945 -2.801 1.00 87.81 154 HIS A N 1
ATOM 1226 C CA . HIS A 1 154 ? -12.447 -9.306 -3.002 1.00 87.81 154 HIS A CA 1
ATOM 1227 C C . HIS A 1 154 ? -12.787 -10.632 -2.310 1.00 87.81 154 HIS A C 1
ATOM 1229 O O . HIS A 1 154 ? -13.811 -10.754 -1.649 1.00 87.81 154 HIS A O 1
ATOM 1235 N N . CYS A 1 155 ? -11.900 -11.622 -2.440 1.00 88.81 155 CYS A N 1
ATOM 1236 C CA . CYS A 1 155 ? -12.083 -12.954 -1.863 1.00 88.81 155 CYS A CA 1
ATOM 1237 C C . CYS A 1 155 ? -11.462 -13.113 -0.473 1.00 88.81 155 CYS A C 1
ATOM 1239 O O . CYS A 1 155 ? -11.655 -14.162 0.133 1.00 88.81 155 CYS A O 1
ATOM 1241 N N . ASP A 1 156 ? -10.678 -12.132 -0.025 1.00 87.81 156 ASP A N 1
ATOM 1242 C CA . ASP A 1 156 ? -9.865 -12.181 1.191 1.00 87.81 156 ASP A CA 1
ATOM 1243 C C . ASP A 1 156 ? -8.968 -13.422 1.247 1.00 87.81 156 ASP A C 1
ATOM 1245 O O . ASP A 1 156 ? -8.946 -14.169 2.222 1.00 87.81 156 ASP A O 1
ATOM 1249 N N . LYS A 1 157 ? -8.255 -13.665 0.137 1.00 89.75 157 LYS A N 1
ATOM 1250 C CA . LYS A 1 157 ? -7.388 -14.836 -0.045 1.00 89.75 157 LYS A CA 1
ATOM 1251 C C . LYS A 1 157 ? -6.001 -14.453 -0.522 1.00 89.75 157 LYS A C 1
ATOM 1253 O O . LYS A 1 157 ? -5.835 -13.726 -1.503 1.00 89.75 157 LYS A O 1
ATOM 1258 N N . GLU A 1 158 ? -5.008 -15.016 0.138 1.00 91.25 158 GLU A N 1
ATOM 1259 C CA . GLU A 1 158 ? -3.619 -15.039 -0.279 1.00 91.25 158 GLU A CA 1
ATOM 1260 C C . GLU A 1 158 ? -3.319 -16.188 -1.248 1.00 91.25 158 GLU A C 1
ATOM 1262 O O . GLU A 1 158 ? -3.948 -17.243 -1.209 1.00 91.25 158 GLU A O 1
ATOM 1267 N N . TYR A 1 159 ? -2.343 -15.976 -2.128 1.00 90.31 159 TYR A N 1
ATOM 1268 C CA . TYR A 1 159 ? -1.880 -16.974 -3.093 1.00 90.31 159 TYR A CA 1
ATOM 1269 C C . TYR A 1 159 ? -0.458 -16.642 -3.562 1.00 90.31 159 TYR A C 1
ATOM 1271 O O . TYR A 1 159 ? 0.033 -15.517 -3.388 1.00 90.31 159 TYR A O 1
ATOM 1279 N N . GLU A 1 160 ?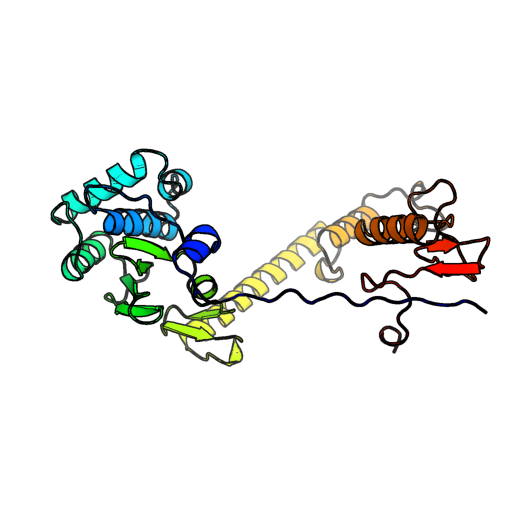 0.239 -17.633 -4.112 1.00 87.69 160 GLU A N 1
ATOM 1280 C CA . GLU A 1 160 ? 1.624 -17.480 -4.563 1.00 87.69 160 GLU A CA 1
ATOM 1281 C C . GLU A 1 160 ? 1.674 -17.099 -6.044 1.00 87.69 160 GLU A C 1
ATOM 1283 O O . GLU A 1 160 ? 2.481 -16.258 -6.454 1.00 87.69 160 GLU A O 1
ATOM 1288 N N . HIS A 1 161 ? 0.766 -17.670 -6.834 1.00 85.12 161 HIS A N 1
ATOM 1289 C CA . HIS A 1 161 ? 0.750 -17.511 -8.280 1.00 85.12 161 HIS A CA 1
ATOM 1290 C C . HIS A 1 161 ? -0.630 -17.132 -8.813 1.00 85.12 161 HIS A C 1
ATOM 1292 O O . HIS A 1 161 ? -1.652 -17.609 -8.331 1.00 85.12 161 HIS A O 1
ATOM 1298 N N . TYR A 1 162 ? -0.669 -16.295 -9.853 1.00 81.25 162 TYR A N 1
ATOM 1299 C CA . TYR A 1 162 ? -1.919 -15.749 -10.395 1.00 81.25 162 TYR A CA 1
ATOM 1300 C C . TYR A 1 162 ? -2.918 -16.829 -10.850 1.00 81.25 162 TYR A C 1
ATOM 1302 O O . TYR A 1 162 ? -4.123 -16.615 -10.776 1.00 81.25 162 TYR A O 1
ATOM 1310 N N . TRP A 1 163 ? -2.439 -18.001 -11.281 1.00 80.81 163 TRP A N 1
ATOM 1311 C CA . TRP A 1 163 ? -3.291 -19.109 -11.729 1.00 80.81 163 TRP A CA 1
ATOM 1312 C C . TRP A 1 163 ? -3.970 -19.879 -10.589 1.00 80.81 163 TRP A C 1
ATOM 1314 O O . TRP A 1 163 ? -4.954 -20.578 -10.836 1.00 80.81 163 TRP A O 1
ATOM 1324 N N . GLU A 1 164 ? -3.478 -19.758 -9.353 1.00 85.50 164 GLU A N 1
ATOM 1325 C CA . GLU A 1 164 ? -4.054 -20.419 -8.172 1.00 85.50 164 GLU A CA 1
ATOM 1326 C C . GLU A 1 164 ? -5.364 -19.757 -7.733 1.00 85.50 164 GLU A C 1
ATOM 1328 O O . GLU A 1 164 ? -6.186 -20.376 -7.057 1.00 85.50 164 GLU A O 1
ATOM 1333 N N . HIS A 1 165 ? -5.581 -18.502 -8.133 1.00 87.38 165 HIS A N 1
ATOM 1334 C CA . HIS A 1 165 ? -6.729 -17.720 -7.713 1.00 87.38 165 HIS A CA 1
ATOM 1335 C C . HIS A 1 165 ? -7.540 -17.204 -8.904 1.00 87.38 165 HIS A C 1
ATOM 1337 O O . HIS A 1 165 ? -7.273 -16.147 -9.471 1.00 87.38 165 HIS A O 1
ATOM 1343 N N . ARG A 1 166 ? -8.589 -17.950 -9.256 1.00 81.69 166 ARG A N 1
ATOM 1344 C CA . ARG A 1 166 ? -9.510 -17.621 -10.353 1.00 81.69 166 ARG A CA 1
ATOM 1345 C C . ARG A 1 166 ? -10.791 -16.972 -9.833 1.00 81.69 166 ARG A C 1
ATOM 1347 O O . ARG A 1 166 ? -11.858 -17.575 -9.887 1.00 81.69 166 ARG A O 1
ATOM 1354 N N . CYS A 1 167 ? -10.680 -15.760 -9.292 1.00 88.88 167 CYS A N 1
ATOM 1355 C CA . CYS A 1 167 ? -11.855 -14.946 -8.976 1.00 88.88 167 CYS A CA 1
ATOM 1356 C C . CYS A 1 167 ? -12.252 -14.071 -10.171 1.00 88.88 167 CYS A C 1
ATOM 1358 O O . CYS A 1 167 ? -11.370 -13.579 -10.875 1.00 88.88 167 CYS A O 1
ATOM 1360 N N . ASN A 1 168 ? -13.554 -13.859 -10.396 1.00 87.06 168 ASN A N 1
ATOM 1361 C CA . ASN A 1 168 ? -14.031 -13.092 -11.554 1.00 87.06 168 ASN A CA 1
ATOM 1362 C C . ASN A 1 168 ? -13.478 -11.656 -11.552 1.00 87.06 168 ASN A C 1
ATOM 1364 O O . ASN A 1 168 ? -12.925 -11.205 -12.546 1.00 87.06 168 ASN A O 1
ATOM 1368 N N . GLU A 1 169 ? -13.503 -10.986 -10.398 1.00 84.50 169 GLU A N 1
ATOM 1369 C CA . GLU A 1 169 ? -12.915 -9.649 -10.215 1.00 84.50 169 GLU A CA 1
ATOM 1370 C C . GLU A 1 169 ? -11.418 -9.592 -10.553 1.00 84.50 169 GLU A C 1
ATOM 1372 O O . GLU A 1 169 ? -10.924 -8.649 -11.165 1.00 84.50 169 GLU A O 1
ATOM 1377 N N . CYS A 1 170 ? -10.674 -10.626 -10.166 1.00 80.31 170 CYS A N 1
ATOM 1378 C CA . CYS A 1 170 ? -9.242 -10.743 -10.410 1.00 80.31 170 CYS A CA 1
ATOM 1379 C C . CYS A 1 170 ? -8.965 -10.912 -11.904 1.00 80.31 170 CYS A C 1
ATOM 1381 O O . CYS A 1 170 ? -8.074 -10.269 -12.453 1.00 80.31 170 CYS A O 1
ATOM 1383 N N . TYR A 1 171 ? -9.755 -11.768 -12.553 1.00 81.56 171 TYR A N 1
ATOM 1384 C CA . TYR A 1 171 ? -9.674 -12.021 -13.982 1.00 81.56 171 TYR A CA 1
ATOM 1385 C C . TYR A 1 171 ? -9.998 -10.760 -14.790 1.00 81.56 171 TYR A C 1
ATOM 1387 O O . TYR A 1 171 ? -9.216 -10.379 -15.658 1.00 81.56 171 TYR A O 1
ATOM 1395 N N . LEU A 1 172 ? -11.085 -10.061 -14.449 1.00 82.62 172 LEU A N 1
ATOM 1396 C CA . LEU A 1 172 ? -11.483 -8.817 -15.110 1.00 82.62 172 LEU A CA 1
ATOM 1397 C C . LEU A 1 172 ? -10.412 -7.727 -14.987 1.00 82.62 172 LEU A C 1
ATOM 1399 O O . LEU A 1 172 ? -10.126 -7.051 -15.974 1.00 82.62 172 LEU A O 1
ATOM 1403 N N . LYS A 1 173 ? -9.763 -7.594 -13.821 1.00 78.69 173 LYS A N 1
ATOM 1404 C CA . LYS A 1 173 ? -8.633 -6.665 -13.646 1.00 78.69 173 LYS A CA 1
ATOM 1405 C C . LYS A 1 173 ? -7.463 -6.999 -14.564 1.00 78.69 173 LYS A C 1
ATOM 1407 O O . LYS A 1 173 ? -6.960 -6.109 -15.235 1.00 78.69 173 LYS A O 1
ATOM 1412 N N . ILE A 1 174 ? -7.070 -8.271 -14.642 1.00 78.62 174 ILE A N 1
ATOM 1413 C CA . ILE A 1 174 ? -5.976 -8.703 -15.524 1.00 78.62 174 ILE A CA 1
ATOM 1414 C C . ILE A 1 174 ? -6.315 -8.402 -16.988 1.00 78.62 174 ILE A C 1
ATOM 1416 O O . ILE A 1 174 ? -5.483 -7.857 -17.707 1.00 78.62 174 ILE A O 1
ATOM 1420 N N . VAL A 1 175 ? -7.535 -8.722 -17.429 1.00 84.94 175 VAL A N 1
ATOM 1421 C CA . VAL A 1 175 ? -7.975 -8.459 -18.808 1.00 84.94 175 VAL A CA 1
ATOM 1422 C C . VAL A 1 175 ? -7.970 -6.960 -19.108 1.00 84.94 175 VAL A C 1
ATOM 1424 O O . VAL A 1 175 ? -7.446 -6.551 -20.141 1.00 84.94 175 VAL A O 1
ATOM 1427 N N . SER A 1 176 ? -8.498 -6.142 -18.194 1.00 88.12 176 SER A N 1
ATOM 1428 C CA . SER A 1 176 ? -8.509 -4.684 -18.333 1.00 88.12 176 SER A CA 1
ATOM 1429 C C . SER A 1 176 ? -7.094 -4.103 -18.394 1.00 88.12 176 SER A C 1
ATOM 1431 O O . SER A 1 176 ? -6.804 -3.314 -19.290 1.00 88.12 176 SER A O 1
ATOM 1433 N N . ASP A 1 177 ? -6.199 -4.499 -17.486 1.00 86.38 177 ASP A N 1
ATOM 1434 C CA . ASP A 1 177 ? -4.819 -4.002 -17.443 1.00 86.38 177 ASP A CA 1
ATOM 1435 C C . ASP A 1 177 ? -4.049 -4.377 -18.718 1.00 86.38 177 ASP A C 1
ATOM 1437 O O . ASP A 1 177 ? -3.347 -3.541 -19.289 1.00 86.38 177 ASP A O 1
ATOM 1441 N N . VAL A 1 178 ? -4.216 -5.614 -19.204 1.00 90.44 178 VAL A N 1
ATOM 1442 C CA . VAL A 1 178 ? -3.594 -6.081 -20.453 1.00 90.44 178 VAL A CA 1
ATOM 1443 C C . VAL A 1 178 ? -4.149 -5.329 -21.662 1.00 90.44 178 VAL A C 1
ATOM 1445 O O . VAL A 1 178 ? -3.379 -4.952 -22.547 1.00 90.44 178 VAL A O 1
ATOM 1448 N N . ASP A 1 179 ? -5.456 -5.077 -21.710 1.00 93.00 179 ASP A N 1
ATOM 1449 C CA . ASP A 1 179 ? -6.069 -4.326 -22.804 1.00 93.00 179 ASP A CA 1
ATOM 1450 C C . ASP A 1 179 ? -5.629 -2.851 -22.814 1.00 93.00 179 ASP A C 1
ATOM 1452 O O . ASP A 1 179 ? -5.270 -2.322 -23.870 1.00 93.00 179 ASP A O 1
ATOM 1456 N N . ILE A 1 180 ? -5.574 -2.201 -21.646 1.00 95.19 180 ILE A N 1
ATOM 1457 C CA . ILE A 1 180 ? -5.050 -0.834 -21.505 1.00 95.19 180 ILE A CA 1
ATOM 1458 C C . ILE A 1 180 ? -3.587 -0.788 -21.949 1.00 95.19 180 ILE A C 1
ATOM 1460 O O . ILE A 1 180 ? -3.231 0.041 -22.788 1.00 95.19 180 ILE A O 1
ATOM 1464 N N . LEU A 1 181 ? -2.749 -1.703 -21.448 1.00 95.12 181 LEU A N 1
ATOM 1465 C CA . LEU A 1 181 ? -1.338 -1.775 -21.821 1.00 95.12 181 LEU A CA 1
ATOM 1466 C C . LEU A 1 181 ? -1.173 -1.970 -23.331 1.00 95.12 181 LEU A C 1
ATOM 1468 O O . LEU A 1 181 ? -0.406 -1.245 -23.962 1.00 95.12 181 LEU A O 1
ATOM 1472 N N . ARG A 1 182 ? -1.935 -2.894 -23.931 1.00 95.88 182 ARG A N 1
ATOM 1473 C CA . ARG A 1 182 ? -1.933 -3.135 -25.379 1.00 95.88 182 ARG A CA 1
ATOM 1474 C C . ARG A 1 182 ? -2.277 -1.864 -26.153 1.00 95.88 182 ARG A C 1
ATOM 1476 O O . ARG A 1 182 ? -1.553 -1.519 -27.085 1.00 95.88 182 ARG A O 1
ATOM 1483 N N . ARG A 1 183 ? -3.354 -1.165 -25.780 1.00 96.88 183 ARG A N 1
ATOM 1484 C CA . ARG A 1 183 ? -3.776 0.083 -26.440 1.00 96.88 183 ARG A CA 1
ATOM 1485 C C . ARG A 1 183 ? -2.707 1.171 -26.328 1.00 96.88 183 ARG A C 1
ATOM 1487 O O . ARG A 1 183 ? -2.352 1.768 -27.342 1.00 96.88 183 ARG A O 1
ATOM 1494 N N . CYS A 1 184 ? -2.136 1.367 -25.140 1.00 96.69 184 CYS A N 1
ATOM 1495 C CA . CYS A 1 184 ? -1.041 2.313 -24.920 1.00 96.69 184 CYS A CA 1
ATOM 1496 C C . CYS A 1 184 ? 0.198 1.970 -25.759 1.00 96.69 184 CYS A C 1
ATOM 1498 O O . CYS A 1 184 ? 0.767 2.854 -26.392 1.00 96.69 184 CYS A O 1
ATOM 1500 N N . CYS A 1 185 ? 0.602 0.697 -25.811 1.00 95.88 185 CYS A N 1
ATOM 1501 C CA . CYS A 1 185 ? 1.746 0.259 -26.610 1.00 95.88 185 CYS A CA 1
ATOM 1502 C C . CYS A 1 185 ? 1.520 0.464 -28.114 1.00 95.88 185 CYS A C 1
ATOM 1504 O O . CYS A 1 185 ? 2.442 0.887 -28.807 1.00 95.88 185 CYS A O 1
ATOM 1506 N N . LEU A 1 186 ? 0.312 0.203 -28.624 1.00 96.25 186 LEU A N 1
ATOM 1507 C CA . LEU A 1 186 ? -0.024 0.432 -30.033 1.00 96.25 186 LEU A CA 1
ATOM 1508 C C . LEU A 1 186 ? 0.019 1.921 -30.397 1.00 96.25 186 LEU A C 1
ATOM 1510 O O . LEU A 1 186 ? 0.589 2.275 -31.431 1.00 96.25 186 LEU A O 1
ATOM 1514 N N . GLN A 1 187 ? -0.527 2.786 -29.537 1.00 97.12 187 GLN A N 1
ATOM 1515 C CA . GLN A 1 187 ? -0.457 4.233 -29.737 1.00 97.12 187 GLN A CA 1
ATOM 1516 C C . GLN A 1 187 ? 0.995 4.720 -29.685 1.00 97.12 187 GLN A C 1
ATOM 1518 O O . GLN A 1 187 ? 1.453 5.374 -30.615 1.00 97.12 187 GLN A O 1
ATOM 1523 N N . PHE A 1 188 ? 1.754 4.299 -28.668 1.00 95.44 188 PHE A N 1
ATOM 1524 C CA . PHE A 1 188 ? 3.172 4.627 -28.538 1.00 95.44 188 PHE A CA 1
ATOM 1525 C C . PHE A 1 188 ? 3.986 4.186 -29.761 1.00 95.44 188 PHE A C 1
ATOM 1527 O O . PHE A 1 188 ? 4.784 4.967 -30.269 1.00 95.44 188 PHE A O 1
ATOM 1534 N N . ARG A 1 189 ? 3.760 2.967 -30.281 1.00 95.94 189 ARG A N 1
ATOM 1535 C CA . ARG A 1 189 ? 4.410 2.486 -31.513 1.00 95.94 189 ARG A CA 1
ATOM 1536 C C . ARG A 1 189 ? 4.113 3.402 -32.690 1.00 95.94 189 ARG A C 1
ATOM 1538 O O . ARG A 1 189 ? 5.028 3.752 -33.427 1.00 95.94 189 ARG A O 1
ATOM 1545 N N . THR A 1 190 ? 2.839 3.751 -32.855 1.00 97.31 190 THR A N 1
ATOM 1546 C CA . THR A 1 190 ? 2.358 4.587 -33.957 1.00 97.31 190 THR A CA 1
ATOM 1547 C C . THR A 1 190 ? 3.015 5.958 -33.899 1.00 97.31 190 THR A C 1
ATOM 1549 O O . THR A 1 190 ? 3.696 6.337 -34.846 1.00 97.31 190 THR A O 1
ATOM 1552 N N . ASP A 1 191 ? 2.914 6.645 -32.761 1.00 95.56 191 ASP A N 1
ATOM 1553 C CA . ASP A 1 191 ? 3.481 7.982 -32.575 1.00 95.56 191 ASP A CA 1
ATOM 1554 C C . ASP A 1 191 ? 4.998 7.983 -32.801 1.00 95.56 191 ASP A C 1
ATOM 1556 O O . ASP A 1 191 ? 5.542 8.841 -33.500 1.00 95.56 191 ASP A O 1
ATOM 1560 N N . PHE A 1 192 ? 5.696 6.984 -32.253 1.00 93.75 192 PHE A N 1
ATOM 1561 C CA . PHE A 1 192 ? 7.147 6.897 -32.357 1.00 93.75 192 PHE A CA 1
ATOM 1562 C C . PHE A 1 192 ? 7.606 6.599 -33.791 1.00 93.75 192 PHE A C 1
ATOM 1564 O O . PHE A 1 192 ? 8.567 7.211 -34.259 1.00 93.75 192 PHE A O 1
ATOM 1571 N N . LEU A 1 193 ? 6.904 5.722 -34.517 1.00 93.50 193 LEU A N 1
ATOM 1572 C CA . LEU A 1 193 ? 7.157 5.476 -35.938 1.00 93.50 193 LEU A CA 1
ATOM 1573 C C . LEU A 1 193 ? 6.881 6.722 -36.782 1.00 93.50 193 LEU A C 1
ATOM 1575 O O . LEU A 1 193 ? 7.689 7.054 -37.644 1.00 93.50 193 LEU A O 1
ATOM 1579 N N . THR A 1 194 ? 5.787 7.437 -36.524 1.00 95.19 194 THR A N 1
ATOM 1580 C CA . THR A 1 194 ? 5.430 8.646 -37.277 1.00 95.19 194 THR A CA 1
ATOM 1581 C C . THR A 1 194 ? 6.460 9.761 -37.096 1.00 95.19 194 THR A C 1
ATOM 1583 O O . THR A 1 194 ? 6.854 10.392 -38.074 1.00 95.19 194 THR A O 1
ATOM 1586 N N . VAL A 1 195 ? 6.937 9.995 -35.870 1.00 93.31 195 VAL A N 1
ATOM 1587 C CA . VAL A 1 195 ? 7.907 11.068 -35.583 1.00 93.31 195 VAL A CA 1
ATOM 1588 C C . VAL A 1 195 ? 9.333 10.650 -35.956 1.00 93.31 195 VAL A C 1
ATOM 1590 O O . VAL A 1 195 ? 10.089 11.400 -36.585 1.00 93.31 195 VAL A O 1
ATOM 1593 N N . ASN A 1 196 ? 9.732 9.435 -35.580 1.00 91.00 196 ASN A N 1
ATOM 1594 C CA . ASN A 1 196 ? 11.128 9.010 -35.633 1.00 91.00 196 ASN A CA 1
ATOM 1595 C C . ASN A 1 196 ? 11.444 8.038 -36.771 1.00 91.00 196 ASN A C 1
ATOM 1597 O O . ASN A 1 196 ? 12.613 7.901 -37.108 1.00 91.00 196 ASN A O 1
ATOM 1601 N N . GLY A 1 197 ? 10.459 7.395 -37.398 1.00 90.12 197 GLY A N 1
ATOM 1602 C CA . GLY A 1 197 ? 10.691 6.373 -38.429 1.00 90.12 197 GLY A CA 1
ATOM 1603 C C . GLY A 1 197 ? 11.361 5.098 -37.904 1.00 90.12 197 GLY A C 1
ATOM 1604 O O . GLY A 1 197 ? 11.794 4.263 -38.691 1.00 90.12 197 GLY A O 1
ATOM 1605 N N . VAL A 1 198 ? 11.467 4.951 -36.582 1.00 89.19 198 VAL A N 1
ATOM 1606 C CA . VAL A 1 198 ? 12.088 3.810 -35.904 1.00 89.19 198 VAL A CA 1
ATOM 1607 C C . VAL A 1 198 ? 11.015 3.102 -35.092 1.00 89.19 198 VAL A C 1
ATOM 1609 O O . VAL A 1 198 ? 10.258 3.753 -34.377 1.00 89.19 198 VAL A O 1
ATOM 1612 N N . ASP A 1 199 ? 10.946 1.777 -35.188 1.00 93.12 199 ASP A N 1
ATOM 1613 C CA . ASP A 1 199 ? 10.027 0.996 -34.364 1.00 93.12 199 ASP A CA 1
ATOM 1614 C C . ASP A 1 199 ? 10.578 0.875 -32.933 1.00 93.12 199 ASP A C 1
ATOM 1616 O O . ASP A 1 199 ? 11.644 0.275 -32.742 1.00 93.12 199 ASP A O 1
ATOM 1620 N N . PRO A 1 200 ? 9.887 1.410 -31.910 1.00 93.81 200 PRO A N 1
ATOM 1621 C CA . PRO A 1 200 ? 10.374 1.343 -30.540 1.00 93.81 200 PRO A CA 1
ATOM 1622 C C . PRO A 1 200 ? 10.391 -0.081 -29.970 1.00 93.81 200 PRO A C 1
ATOM 1624 O O . PRO A 1 200 ? 11.131 -0.340 -29.025 1.00 93.81 200 PRO A O 1
ATOM 1627 N N . PHE A 1 201 ? 9.620 -1.017 -30.534 1.00 94.56 201 PHE A N 1
ATOM 1628 C CA . PHE A 1 201 ? 9.569 -2.404 -30.059 1.00 94.56 201 PHE A CA 1
ATOM 1629 C C . PHE A 1 201 ? 10.634 -3.310 -30.692 1.00 94.56 201 PHE A C 1
ATOM 1631 O O . PHE A 1 201 ? 10.754 -4.469 -30.303 1.00 94.56 201 PHE A O 1
ATOM 1638 N N . SER A 1 202 ? 11.460 -2.780 -31.600 1.00 92.44 202 SER A N 1
ATOM 1639 C CA . SER A 1 202 ? 12.659 -3.466 -32.108 1.00 92.44 202 SER A CA 1
ATOM 1640 C C . SER A 1 202 ? 13.843 -3.424 -31.132 1.00 92.44 202 SER A C 1
ATOM 1642 O O . SER A 1 202 ? 14.898 -3.986 -31.419 1.00 92.44 202 SER A O 1
ATOM 1644 N N . TYR A 1 203 ? 13.691 -2.763 -29.980 1.00 92.06 203 TYR A N 1
ATOM 1645 C CA . TYR A 1 203 ? 14.727 -2.627 -28.960 1.00 92.06 203 TYR A CA 1
ATOM 1646 C C . TYR A 1 203 ? 14.187 -3.026 -27.586 1.00 92.06 203 TYR A C 1
ATOM 1648 O O . TYR A 1 203 ? 13.010 -2.855 -27.281 1.00 92.06 203 TYR A O 1
ATOM 1656 N N . SER A 1 204 ? 15.071 -3.522 -26.721 1.00 90.00 204 SER A N 1
ATOM 1657 C CA . SER A 1 204 ? 14.699 -3.997 -25.383 1.00 90.00 204 SER A CA 1
ATOM 1658 C C . SER A 1 204 ? 14.445 -2.877 -24.370 1.00 90.00 204 SER A C 1
ATOM 1660 O O . SER A 1 204 ? 13.797 -3.108 -23.351 1.00 90.00 204 SER A O 1
ATOM 1662 N N . THR A 1 205 ? 14.965 -1.667 -24.612 1.00 91.31 205 THR A N 1
ATOM 1663 C CA . THR A 1 205 ? 14.833 -0.526 -23.694 1.00 91.31 205 THR A CA 1
ATOM 1664 C C . THR A 1 205 ? 14.603 0.779 -24.444 1.00 91.31 205 THR A C 1
ATOM 1666 O O . THR A 1 205 ? 15.145 0.985 -25.529 1.00 91.31 205 THR A O 1
ATOM 1669 N N . ILE A 1 206 ? 13.879 1.710 -23.815 1.00 88.62 206 ILE A N 1
ATOM 1670 C CA . ILE A 1 206 ? 13.635 3.059 -24.356 1.00 88.62 206 ILE A CA 1
ATOM 1671 C C . ILE A 1 206 ? 14.955 3.777 -24.666 1.00 88.62 206 ILE A C 1
ATOM 1673 O O . ILE A 1 206 ? 15.085 4.391 -25.718 1.00 88.62 206 ILE A O 1
ATOM 1677 N N . ALA A 1 207 ? 15.963 3.657 -23.796 1.00 92.25 207 ALA A N 1
ATOM 1678 C CA . ALA A 1 207 ? 17.274 4.261 -24.027 1.00 92.25 207 ALA A CA 1
ATOM 1679 C C . ALA A 1 207 ? 17.944 3.727 -25.306 1.00 92.25 207 ALA A C 1
ATOM 1681 O O . ALA A 1 207 ? 18.539 4.497 -26.060 1.00 92.25 207 ALA A O 1
ATOM 1682 N N . SER A 1 208 ? 17.809 2.425 -25.579 1.00 90.12 208 SER A N 1
ATOM 1683 C CA . SER A 1 208 ? 18.325 1.807 -26.802 1.00 90.12 208 SER A CA 1
ATOM 1684 C C . SER A 1 208 ? 17.587 2.304 -28.049 1.00 90.12 208 SER A C 1
ATOM 1686 O O . SER A 1 208 ? 18.246 2.651 -29.029 1.00 90.12 208 SER A O 1
ATOM 1688 N N . VAL A 1 209 ? 16.257 2.458 -27.984 1.00 91.88 209 VAL A N 1
ATOM 1689 C CA . VAL A 1 209 ? 15.475 3.088 -29.064 1.00 91.88 209 VAL A CA 1
ATOM 1690 C C . VAL A 1 209 ? 15.958 4.516 -29.317 1.00 91.88 209 VAL A C 1
ATOM 1692 O O . VAL A 1 209 ? 16.260 4.869 -30.454 1.00 91.88 209 VAL A O 1
ATOM 1695 N N . CYS A 1 210 ? 16.073 5.337 -28.268 1.00 91.50 210 CYS A N 1
ATOM 1696 C CA . CYS A 1 210 ? 16.528 6.724 -28.383 1.00 91.50 210 CYS A CA 1
ATOM 1697 C C . CYS A 1 210 ? 17.927 6.810 -29.003 1.00 91.50 210 CYS A C 1
ATOM 1699 O O . CYS A 1 210 ? 18.182 7.679 -29.833 1.00 91.50 210 CYS A O 1
ATOM 1701 N N . MET A 1 211 ? 18.819 5.880 -28.652 1.00 90.12 211 MET A N 1
ATOM 1702 C CA . MET A 1 211 ? 20.137 5.771 -29.274 1.00 90.12 211 MET A CA 1
ATOM 1703 C C . MET A 1 211 ? 20.043 5.373 -30.755 1.00 90.12 211 MET A C 1
ATOM 1705 O O . MET A 1 211 ? 20.785 5.910 -31.573 1.00 90.12 211 MET A O 1
ATOM 1709 N N . GLY A 1 212 ? 19.123 4.476 -31.122 1.00 87.50 212 GLY A N 1
ATOM 1710 C CA . GLY A 1 212 ? 18.824 4.138 -32.517 1.00 87.50 212 GLY A CA 1
ATOM 1711 C C . GLY A 1 212 ? 18.359 5.355 -33.322 1.00 87.50 212 GLY A C 1
ATOM 1712 O O . GLY A 1 212 ? 18.912 5.639 -34.384 1.00 87.50 212 GLY A O 1
ATOM 1713 N N . VAL A 1 213 ? 17.425 6.138 -32.772 1.00 90.38 213 VAL A N 1
ATOM 1714 C CA . VAL A 1 213 ? 16.967 7.402 -33.374 1.00 90.38 213 VAL A CA 1
ATOM 1715 C C . VAL A 1 213 ? 18.131 8.375 -33.536 1.00 90.38 213 VAL A C 1
ATOM 1717 O O . VAL A 1 213 ? 18.364 8.866 -34.639 1.00 90.38 213 VAL A O 1
ATOM 1720 N N . TYR A 1 214 ? 18.910 8.592 -32.474 1.00 88.50 214 TYR A N 1
ATOM 1721 C CA . TYR A 1 214 ? 20.074 9.474 -32.498 1.00 88.50 214 TYR A CA 1
ATOM 1722 C C . TYR A 1 214 ? 21.080 9.074 -33.584 1.00 88.50 214 TYR A C 1
ATOM 1724 O O . TYR A 1 214 ? 21.467 9.906 -34.399 1.00 88.50 214 TYR A O 1
ATOM 1732 N N . ARG A 1 215 ? 21.434 7.788 -33.666 1.00 83.81 215 ARG A N 1
ATOM 1733 C CA . ARG A 1 215 ? 22.350 7.267 -34.692 1.00 83.81 215 ARG A CA 1
ATOM 1734 C C . ARG A 1 215 ? 21.804 7.418 -36.108 1.00 83.81 215 ARG A C 1
ATOM 1736 O O . ARG A 1 215 ? 22.575 7.707 -37.011 1.00 83.81 215 ARG A O 1
ATOM 1743 N N . SER A 1 216 ? 20.500 7.227 -36.298 1.00 82.56 216 SER A N 1
ATOM 1744 C CA . SER A 1 216 ? 19.876 7.293 -37.625 1.00 82.56 216 SER A CA 1
ATOM 1745 C C . SER A 1 216 ? 19.672 8.718 -38.152 1.00 82.56 216 SER A C 1
ATOM 1747 O O . SER A 1 216 ? 19.713 8.919 -39.361 1.00 82.56 216 SER A O 1
ATOM 1749 N N . LYS A 1 217 ? 19.444 9.703 -37.269 1.00 82.38 217 LYS A N 1
ATOM 1750 C CA . LYS A 1 217 ? 19.022 11.061 -37.664 1.00 82.38 217 LYS A CA 1
ATOM 1751 C C . LYS A 1 217 ? 19.957 12.190 -37.243 1.00 82.38 217 LYS A C 1
ATOM 1753 O O . LYS A 1 217 ? 19.877 13.271 -37.816 1.00 82.38 217 LYS A O 1
ATOM 1758 N N . HIS A 1 218 ? 20.790 11.981 -36.227 1.00 83.69 218 HIS A N 1
ATOM 1759 C CA . HIS A 1 218 ? 21.498 13.070 -35.549 1.00 83.69 218 HIS A CA 1
ATOM 1760 C C . HIS A 1 218 ? 23.009 12.849 -35.409 1.00 83.69 218 HIS A C 1
ATOM 1762 O O . HIS A 1 218 ? 23.713 13.800 -35.077 1.00 83.69 218 HIS A O 1
ATOM 1768 N N . LEU A 1 219 ? 23.518 11.635 -35.645 1.00 82.19 219 LEU A N 1
ATOM 1769 C CA . LEU A 1 219 ? 24.943 11.332 -35.522 1.00 82.19 219 LEU A CA 1
ATOM 1770 C C . LEU A 1 219 ? 25.698 11.655 -36.827 1.00 82.19 219 LEU A C 1
ATOM 1772 O O . LEU A 1 219 ? 25.387 11.061 -37.862 1.00 82.19 219 LEU A O 1
ATOM 1776 N N . PRO A 1 220 ? 26.714 12.537 -36.796 1.00 78.44 220 PRO A N 1
ATOM 1777 C CA . PRO A 1 220 ? 27.581 12.785 -37.945 1.00 78.44 220 PRO A CA 1
ATOM 1778 C C . PRO A 1 220 ? 28.437 11.555 -38.278 1.00 78.44 220 PRO A C 1
ATOM 1780 O O . PRO A 1 220 ? 28.953 10.890 -37.376 1.00 78.44 220 PRO A O 1
ATOM 1783 N N . ALA A 1 221 ? 28.643 11.282 -39.570 1.00 68.31 221 ALA A N 1
ATOM 1784 C CA . ALA A 1 221 ? 29.366 10.098 -40.053 1.00 68.31 221 ALA A CA 1
ATOM 1785 C C . ALA A 1 221 ? 30.810 9.983 -39.518 1.00 68.31 221 ALA A C 1
ATOM 1787 O O . ALA A 1 221 ? 31.326 8.882 -39.352 1.00 68.31 221 ALA A O 1
ATOM 1788 N N . GLU A 1 222 ? 31.440 11.111 -39.194 1.00 66.62 222 GLU A N 1
ATOM 1789 C CA . GLU A 1 222 ? 32.835 11.201 -38.742 1.00 66.62 222 GLU A CA 1
ATOM 1790 C C . GLU A 1 222 ? 33.052 10.739 -37.287 1.00 66.62 222 GLU A C 1
ATOM 1792 O O . GLU A 1 222 ? 34.186 10.514 -36.873 1.00 66.62 222 GLU A O 1
ATOM 1797 N N . MET A 1 223 ? 31.982 10.571 -36.496 1.00 61.66 223 MET A N 1
ATOM 1798 C CA . MET A 1 223 ? 32.071 10.216 -35.070 1.00 61.66 223 MET A CA 1
ATOM 1799 C C . MET A 1 223 ? 31.996 8.709 -34.780 1.00 61.66 223 MET A C 1
ATOM 1801 O O . MET A 1 223 ? 32.084 8.311 -33.616 1.00 61.66 223 MET A O 1
ATOM 1805 N N . ILE A 1 224 ? 31.812 7.857 -35.793 1.00 60.16 224 ILE A N 1
ATOM 1806 C CA . ILE A 1 224 ? 31.737 6.401 -35.605 1.00 60.16 224 ILE A CA 1
ATOM 1807 C C . ILE A 1 224 ? 33.155 5.820 -35.725 1.00 60.16 224 ILE A C 1
ATOM 1809 O O . ILE A 1 224 ? 33.728 5.851 -36.815 1.00 60.16 224 ILE A O 1
ATOM 1813 N N . PRO A 1 225 ? 33.745 5.257 -34.651 1.00 58.19 225 PRO A N 1
ATOM 1814 C CA . PRO A 1 225 ? 35.056 4.630 -34.749 1.00 58.19 225 PRO A CA 1
ATOM 1815 C C . PRO A 1 225 ? 34.993 3.459 -35.736 1.00 58.19 225 PRO A C 1
ATOM 1817 O O . PRO A 1 225 ? 34.119 2.601 -35.620 1.00 58.19 225 PRO A O 1
ATOM 1820 N N . VAL A 1 226 ? 35.959 3.372 -36.657 1.00 54.25 226 VAL A N 1
ATOM 1821 C CA . VAL A 1 226 ? 36.050 2.320 -37.698 1.00 54.25 226 VAL A CA 1
ATOM 1822 C C . VAL A 1 226 ? 36.032 0.894 -37.110 1.00 54.25 226 VAL A C 1
ATOM 1824 O O . VAL A 1 226 ? 35.699 -0.063 -37.800 1.00 54.25 226 VAL A O 1
ATOM 1827 N N . ARG A 1 227 ? 36.354 0.741 -35.816 1.00 53.22 227 ARG A N 1
ATOM 1828 C CA . ARG A 1 227 ? 36.358 -0.535 -35.075 1.00 53.22 227 ARG A CA 1
ATOM 1829 C C . ARG A 1 227 ? 35.248 -0.667 -34.016 1.00 53.22 227 ARG A C 1
ATOM 1831 O O . ARG A 1 227 ? 35.289 -1.594 -33.214 1.00 53.22 227 ARG A O 1
ATOM 1838 N N . GLY A 1 228 ? 34.255 0.225 -34.009 1.00 56.06 228 GLY A N 1
ATOM 1839 C CA . GLY A 1 228 ? 33.166 0.233 -33.026 1.00 56.06 228 GLY A CA 1
ATOM 1840 C C . GLY A 1 228 ? 33.570 0.752 -31.639 1.00 56.06 228 GLY A C 1
ATOM 1841 O O . GLY A 1 228 ? 34.697 1.190 -31.418 1.00 56.06 228 GLY A O 1
ATOM 1842 N N . TYR A 1 229 ? 32.620 0.730 -30.699 1.00 55.00 229 TYR A N 1
ATOM 1843 C CA . TYR A 1 229 ? 32.863 1.068 -29.293 1.00 55.00 229 TYR A CA 1
ATOM 1844 C C . TYR A 1 229 ? 33.407 -0.170 -28.569 1.00 55.00 229 TYR A C 1
ATOM 1846 O O . TYR A 1 229 ? 32.732 -1.197 -28.525 1.00 55.00 229 TYR A O 1
ATOM 1854 N N . THR A 1 230 ? 34.610 -0.088 -27.999 1.00 52.94 230 THR A N 1
ATOM 1855 C CA . THR A 1 230 ? 35.163 -1.149 -27.146 1.00 52.94 230 THR A CA 1
ATOM 1856 C C . THR A 1 230 ? 34.319 -1.262 -25.876 1.00 52.94 230 THR A C 1
ATOM 1858 O O . THR A 1 230 ? 34.177 -0.277 -25.151 1.00 52.94 230 THR A O 1
ATOM 1861 N N . GLY A 1 231 ? 33.738 -2.434 -25.608 1.00 50.28 231 GLY A N 1
ATOM 1862 C CA . GLY A 1 231 ? 33.039 -2.689 -24.348 1.00 50.28 231 GLY A CA 1
ATOM 1863 C C . GLY A 1 231 ? 33.998 -2.526 -23.169 1.00 50.28 231 GLY A C 1
ATOM 1864 O O . GLY A 1 231 ? 35.113 -3.039 -23.206 1.00 50.28 231 GLY A O 1
ATOM 1865 N N . SER A 1 232 ? 33.591 -1.787 -22.140 1.00 50.97 232 SER A N 1
ATOM 1866 C CA . SER A 1 232 ? 34.323 -1.739 -20.876 1.00 50.97 232 SER A CA 1
ATOM 1867 C C . SER A 1 232 ? 34.139 -3.068 -20.145 1.00 50.97 232 SER A C 1
ATOM 1869 O O . SER A 1 232 ? 32.996 -3.436 -19.864 1.00 50.97 232 SER A O 1
ATOM 1871 N N . ASN A 1 233 ? 35.227 -3.759 -19.803 1.00 54.56 233 ASN A N 1
ATOM 1872 C CA . ASN A 1 233 ? 35.161 -4.886 -18.872 1.00 54.56 233 ASN A CA 1
ATOM 1873 C C . ASN A 1 233 ? 34.581 -4.397 -17.534 1.00 54.56 233 ASN A C 1
ATOM 1875 O O . ASN A 1 233 ? 34.970 -3.341 -17.028 1.00 54.56 233 ASN A O 1
ATOM 1879 N N . SER A 1 234 ? 33.617 -5.131 -16.980 1.00 55.75 234 SER A N 1
ATOM 1880 C CA . SER A 1 234 ? 32.941 -4.782 -15.727 1.00 55.75 234 SER A CA 1
ATOM 1881 C C . SER A 1 234 ? 33.282 -5.786 -14.628 1.00 55.75 234 SER A C 1
ATOM 1883 O O . SER A 1 234 ? 33.085 -6.980 -14.829 1.00 55.75 234 SER A O 1
ATOM 1885 N N . PHE A 1 235 ? 33.679 -5.302 -13.449 1.00 65.19 235 PHE A N 1
ATOM 1886 C CA . PHE A 1 235 ? 33.911 -6.108 -12.243 1.00 65.19 235 PHE A CA 1
ATOM 1887 C C . PHE A 1 235 ? 32.893 -5.760 -11.139 1.00 65.19 235 PHE A C 1
ATOM 1889 O O . PHE A 1 235 ? 32.361 -4.648 -11.095 1.00 65.19 235 PHE A O 1
ATOM 1896 N N . SER A 1 236 ? 32.618 -6.695 -10.219 1.00 64.12 236 SER A N 1
ATOM 1897 C CA . SER A 1 236 ? 31.791 -6.424 -9.027 1.00 64.12 236 SER A CA 1
ATOM 1898 C C . SER A 1 236 ? 32.649 -5.983 -7.840 1.00 64.12 236 SER A C 1
ATOM 1900 O O . SER A 1 236 ? 33.791 -6.420 -7.692 1.00 64.12 236 SER A O 1
ATOM 1902 N N . LYS A 1 237 ? 32.100 -5.133 -6.962 1.00 68.38 237 LYS A N 1
ATOM 1903 C CA . LYS A 1 237 ? 32.788 -4.686 -5.738 1.00 68.38 237 LYS A CA 1
ATOM 1904 C C . LYS A 1 237 ? 33.170 -5.879 -4.854 1.00 68.38 237 LYS A C 1
ATOM 1906 O O . LYS A 1 237 ? 34.268 -5.923 -4.311 1.00 68.38 237 LYS A O 1
ATOM 1911 N N . GLU A 1 238 ? 32.276 -6.857 -4.769 1.00 64.81 238 GLU A N 1
ATOM 1912 C CA . GLU A 1 238 ? 32.445 -8.086 -4.003 1.00 64.81 238 GLU A CA 1
ATOM 1913 C C . GLU A 1 238 ? 33.540 -8.994 -4.583 1.00 64.81 238 GLU A C 1
ATOM 1915 O O . GLU A 1 238 ? 34.254 -9.626 -3.809 1.00 64.81 238 GLU A O 1
ATOM 1920 N N . SER A 1 239 ? 33.704 -9.034 -5.915 1.00 72.06 239 SER A N 1
ATOM 1921 C CA . SER A 1 239 ? 34.813 -9.755 -6.564 1.00 72.06 239 SER A CA 1
ATOM 1922 C C . SER A 1 239 ? 36.160 -9.162 -6.146 1.00 72.06 239 SER A C 1
ATOM 1924 O O . SER A 1 239 ? 37.041 -9.884 -5.686 1.00 72.06 239 SER A O 1
ATOM 1926 N N . ILE A 1 240 ? 36.292 -7.831 -6.172 1.00 78.94 240 ILE A N 1
ATOM 1927 C CA . ILE A 1 240 ? 37.540 -7.172 -5.763 1.00 78.94 240 ILE A CA 1
ATOM 1928 C C . ILE A 1 240 ? 37.831 -7.351 -4.268 1.00 78.94 240 ILE A C 1
ATOM 1930 O O . ILE A 1 240 ? 38.979 -7.568 -3.888 1.00 78.94 240 ILE A O 1
ATOM 1934 N N . GLU A 1 241 ? 36.819 -7.261 -3.402 1.00 79.31 241 GLU A N 1
ATOM 1935 C CA . GLU A 1 241 ? 37.002 -7.500 -1.963 1.00 79.31 241 GLU A CA 1
ATOM 1936 C C . GLU A 1 241 ? 37.439 -8.943 -1.674 1.00 79.31 241 GLU A C 1
ATOM 1938 O O . GLU A 1 241 ? 38.309 -9.160 -0.830 1.00 79.31 241 GLU A O 1
ATOM 1943 N N . TRP A 1 242 ? 36.894 -9.921 -2.403 1.00 80.00 242 TRP A N 1
ATOM 1944 C CA . TRP A 1 242 ? 37.315 -11.315 -2.292 1.00 80.00 242 TRP A CA 1
ATOM 1945 C C . TRP A 1 242 ? 38.758 -11.526 -2.762 1.00 80.00 242 TRP A C 1
ATOM 1947 O O . TRP A 1 242 ? 39.532 -12.172 -2.057 1.00 80.00 242 TRP A O 1
ATOM 1957 N N . LEU A 1 243 ? 39.154 -10.935 -3.892 1.00 82.00 243 LEU A N 1
ATOM 1958 C CA . LEU A 1 243 ? 40.529 -11.029 -4.392 1.00 82.00 243 LEU A CA 1
ATOM 1959 C C . LEU A 1 243 ? 41.532 -10.432 -3.399 1.00 82.00 243 LEU A C 1
ATOM 1961 O O . LEU A 1 243 ? 42.515 -11.087 -3.074 1.00 82.00 243 LEU A O 1
ATOM 1965 N N . LYS A 1 244 ? 41.229 -9.269 -2.808 1.00 83.94 244 LYS A N 1
ATOM 1966 C CA . LYS A 1 244 ? 42.057 -8.663 -1.747 1.00 83.94 244 LYS A CA 1
ATOM 1967 C C . LYS A 1 244 ? 42.168 -9.536 -0.498 1.00 83.94 244 LYS A C 1
ATOM 1969 O O . LYS A 1 244 ? 43.216 -9.593 0.142 1.00 83.94 244 LYS A O 1
ATOM 1974 N N . TYR A 1 245 ? 41.083 -10.214 -0.128 1.00 81.19 245 TYR A N 1
ATOM 1975 C CA . TYR A 1 245 ? 41.108 -11.178 0.969 1.00 81.19 245 TYR A CA 1
ATOM 1976 C C . TYR A 1 245 ? 42.016 -12.375 0.649 1.00 81.19 245 TYR A C 1
ATOM 1978 O O . TYR A 1 245 ? 42.776 -12.810 1.516 1.00 81.19 245 TYR A O 1
ATOM 1986 N N . MET A 1 246 ? 41.975 -12.882 -0.586 1.00 81.00 246 MET A N 1
ATOM 1987 C CA . MET A 1 246 ? 42.846 -13.969 -1.040 1.00 81.00 246 MET A CA 1
ATOM 1988 C C . MET A 1 246 ? 44.317 -13.543 -1.090 1.00 81.00 246 MET A C 1
ATOM 1990 O O . MET A 1 246 ? 45.159 -14.297 -0.607 1.00 81.00 246 MET A O 1
ATOM 1994 N N . GLU A 1 247 ? 44.619 -12.330 -1.571 1.00 84.31 247 GLU A N 1
ATOM 1995 C CA . GLU A 1 247 ? 45.967 -11.738 -1.522 1.00 84.31 247 GLU A CA 1
ATOM 1996 C C . GLU A 1 247 ? 46.518 -11.741 -0.092 1.00 84.31 247 GLU A C 1
ATOM 1998 O O . GLU A 1 247 ? 47.607 -12.255 0.163 1.00 84.31 247 GLU A O 1
ATOM 2003 N N . HIS A 1 248 ? 45.730 -11.243 0.868 1.00 81.94 248 HIS A N 1
ATOM 2004 C CA . HIS A 1 248 ? 46.129 -11.192 2.275 1.00 81.94 248 HIS A CA 1
ATOM 2005 C C . HIS A 1 248 ? 46.279 -12.586 2.904 1.00 81.94 248 HIS A C 1
ATOM 2007 O O . HIS A 1 248 ? 47.178 -12.817 3.707 1.00 81.94 248 HIS A O 1
ATOM 2013 N N . THR A 1 249 ? 45.382 -13.517 2.577 1.00 79.19 249 THR A N 1
ATOM 2014 C CA . THR A 1 249 ? 45.338 -14.849 3.204 1.00 79.19 249 THR A CA 1
ATOM 2015 C C . THR A 1 249 ? 46.447 -15.763 2.696 1.00 79.19 249 THR A C 1
ATOM 2017 O O . THR A 1 249 ? 47.002 -16.540 3.468 1.00 79.19 249 THR A O 1
ATOM 2020 N N . LEU A 1 250 ? 46.766 -15.677 1.404 1.00 78.62 250 LEU A N 1
ATOM 2021 C CA . LEU A 1 250 ? 47.789 -16.502 0.764 1.00 78.62 250 LEU A CA 1
ATOM 2022 C C . LEU A 1 250 ? 49.161 -15.817 0.714 1.00 78.62 250 LEU A C 1
ATOM 2024 O O . LEU A 1 250 ? 50.143 -16.475 0.390 1.00 78.62 250 LEU A O 1
ATOM 2028 N N . GLY A 1 251 ? 49.241 -14.522 1.041 1.00 82.25 251 GLY A N 1
ATOM 2029 C CA . GLY A 1 251 ? 50.486 -13.753 0.995 1.00 82.25 251 GLY A CA 1
ATOM 2030 C C . GLY A 1 251 ? 51.030 -13.566 -0.423 1.00 82.25 251 GLY A C 1
ATOM 2031 O O . GLY A 1 251 ? 52.240 -13.472 -0.596 1.00 82.25 251 GLY A O 1
ATOM 2032 N N . ILE A 1 252 ? 50.150 -13.542 -1.429 1.00 83.44 252 ILE A N 1
ATOM 2033 C CA . ILE A 1 252 ? 50.498 -13.453 -2.855 1.00 83.44 252 ILE A CA 1
ATOM 2034 C C . ILE A 1 252 ? 49.958 -12.159 -3.469 1.00 83.44 252 ILE A C 1
ATOM 2036 O O . ILE A 1 252 ? 48.932 -11.641 -3.035 1.00 83.44 252 ILE A O 1
ATOM 2040 N N . GLU A 1 253 ? 50.614 -11.668 -4.519 1.00 82.19 253 GLU A N 1
ATOM 2041 C CA . GLU A 1 253 ? 50.111 -10.555 -5.335 1.00 82.19 253 GLU A CA 1
ATOM 2042 C C . GLU A 1 253 ? 49.185 -11.100 -6.441 1.00 82.19 253 GLU A C 1
ATOM 2044 O O . GLU A 1 253 ? 49.578 -11.988 -7.210 1.00 82.19 253 GLU A O 1
ATOM 2049 N N . ILE A 1 254 ? 47.954 -10.583 -6.534 1.00 84.12 254 ILE A N 1
ATOM 2050 C CA . ILE A 1 254 ? 46.952 -11.011 -7.520 1.00 84.12 254 ILE A CA 1
ATOM 2051 C C . ILE A 1 254 ? 46.608 -9.828 -8.429 1.00 84.12 254 ILE A C 1
ATOM 2053 O O . ILE A 1 254 ? 45.992 -8.860 -8.009 1.00 84.12 254 ILE A O 1
ATOM 2057 N N . CYS A 1 255 ? 46.936 -9.909 -9.718 1.00 82.75 255 CYS A N 1
ATOM 2058 C CA . CYS A 1 255 ? 46.527 -8.925 -10.728 1.00 82.75 255 CYS A CA 1
ATOM 2059 C C . CYS A 1 255 ? 45.003 -8.966 -10.927 1.00 82.75 255 CYS A C 1
ATOM 2061 O O . CYS A 1 255 ? 44.467 -10.042 -11.182 1.00 82.75 255 CYS A O 1
ATOM 2063 N N . HIS A 1 256 ? 44.318 -7.823 -10.814 1.00 79.94 256 HIS A N 1
ATOM 2064 C CA . HIS A 1 256 ? 42.859 -7.706 -10.922 1.00 79.94 256 HIS A CA 1
ATOM 2065 C C . HIS A 1 256 ? 42.449 -6.298 -11.400 1.00 79.94 256 HIS A C 1
ATOM 2067 O O . HIS A 1 256 ? 43.251 -5.368 -11.415 1.00 79.94 256 HIS A O 1
ATOM 2073 N N . ALA A 1 257 ? 41.172 -6.083 -11.732 1.00 74.00 257 ALA A N 1
ATOM 2074 C CA . ALA A 1 257 ? 40.690 -4.863 -12.404 1.00 74.00 257 ALA A CA 1
ATOM 2075 C C . ALA A 1 257 ? 40.935 -3.508 -11.695 1.00 74.00 257 ALA A C 1
ATOM 2077 O O . ALA A 1 257 ? 40.780 -2.453 -12.307 1.00 74.00 257 ALA A O 1
ATOM 2078 N N . LEU A 1 258 ? 41.289 -3.521 -10.406 1.00 72.00 258 LEU A N 1
ATOM 2079 C CA . LEU A 1 258 ? 41.498 -2.329 -9.572 1.00 72.00 258 LEU A CA 1
ATOM 2080 C C . LEU A 1 258 ? 42.955 -2.160 -9.108 1.00 72.00 258 LEU A C 1
ATOM 2082 O O . LEU A 1 258 ? 43.216 -1.322 -8.244 1.00 72.00 258 LEU A O 1
ATOM 2086 N N . ASN A 1 259 ? 43.900 -2.921 -9.666 1.00 72.19 259 ASN A N 1
ATOM 2087 C CA . ASN A 1 259 ? 45.329 -2.705 -9.445 1.00 72.19 259 ASN A CA 1
ATOM 2088 C C . ASN A 1 259 ? 46.061 -2.306 -10.734 1.00 72.19 259 ASN A C 1
ATOM 2090 O O . ASN A 1 259 ? 45.539 -2.433 -11.839 1.00 72.19 259 ASN A O 1
ATOM 2094 N N . GLY A 1 260 ? 47.270 -1.752 -10.583 1.00 55.88 260 GLY A N 1
ATOM 2095 C CA . GLY A 1 260 ? 47.981 -1.027 -11.647 1.00 55.88 260 GLY A CA 1
ATOM 2096 C C . GLY A 1 260 ? 48.365 -1.842 -12.889 1.00 55.88 260 GLY A C 1
ATOM 2097 O O . GLY A 1 260 ? 48.849 -1.253 -13.851 1.00 55.88 260 GLY A O 1
ATOM 2098 N N . ARG A 1 261 ? 48.157 -3.167 -12.889 1.00 64.62 261 ARG A N 1
ATOM 2099 C CA . ARG A 1 261 ? 48.415 -4.061 -14.034 1.00 64.62 261 ARG A CA 1
ATOM 2100 C C . ARG A 1 261 ? 47.142 -4.496 -14.776 1.00 64.62 261 ARG A C 1
ATOM 2102 O O . ARG A 1 261 ? 47.262 -5.012 -15.884 1.00 64.62 261 ARG A O 1
ATOM 2109 N N . GLY A 1 262 ? 45.954 -4.241 -14.218 1.00 68.12 262 GLY A N 1
ATOM 2110 C CA . GLY A 1 262 ? 44.665 -4.610 -14.810 1.00 68.12 262 GLY A CA 1
ATOM 2111 C C . GLY A 1 262 ? 44.372 -6.118 -14.807 1.00 68.12 262 GLY A C 1
ATOM 2112 O O . GLY A 1 262 ? 45.142 -6.926 -14.287 1.00 68.12 262 GLY A O 1
ATOM 2113 N N . GLU A 1 263 ? 43.228 -6.501 -15.383 1.00 73.25 263 GLU A N 1
ATOM 2114 C CA . GLU A 1 263 ? 42.846 -7.909 -15.580 1.00 73.25 263 GLU A CA 1
ATOM 2115 C C . GLU A 1 263 ? 43.776 -8.586 -16.595 1.00 73.25 263 GLU A C 1
ATOM 2117 O O . GLU A 1 263 ? 44.045 -8.044 -17.672 1.00 73.25 263 GLU A O 1
ATOM 2122 N N . LYS A 1 264 ? 44.246 -9.800 -16.284 1.00 77.06 264 LYS A N 1
ATOM 2123 C CA . LYS A 1 264 ? 45.094 -10.554 -17.211 1.00 77.06 264 LYS A CA 1
ATOM 2124 C C . LYS A 1 264 ? 44.242 -11.204 -18.298 1.00 77.06 264 LYS A C 1
ATOM 2126 O O . LYS A 1 264 ? 43.262 -11.885 -18.008 1.00 77.06 264 LYS A O 1
ATOM 2131 N N . ASN A 1 265 ? 44.659 -11.034 -19.550 1.00 75.12 265 ASN A N 1
ATOM 2132 C CA . ASN A 1 265 ? 44.092 -11.756 -20.681 1.00 75.12 265 ASN A CA 1
ATOM 2133 C C . ASN A 1 265 ? 44.892 -13.044 -20.927 1.00 75.12 265 ASN A C 1
ATOM 2135 O O . ASN A 1 265 ? 46.098 -12.995 -21.183 1.00 75.12 265 ASN A O 1
ATOM 2139 N N . ILE A 1 266 ? 44.222 -14.191 -20.848 1.00 70.62 266 ILE A N 1
ATOM 2140 C CA . ILE A 1 266 ? 44.791 -15.508 -21.132 1.00 70.62 266 ILE A CA 1
ATOM 2141 C C . ILE A 1 266 ? 44.003 -16.095 -22.308 1.00 70.62 266 ILE A C 1
ATOM 2143 O O . ILE A 1 266 ? 42.812 -16.362 -22.190 1.00 70.62 266 ILE A O 1
ATOM 2147 N N . HIS A 1 267 ? 44.656 -16.275 -23.461 1.00 65.81 267 HIS A N 1
ATOM 2148 C CA . HIS A 1 267 ? 44.044 -16.828 -24.684 1.00 65.81 267 HIS A CA 1
ATOM 2149 C C . HIS A 1 267 ? 42.733 -16.143 -25.135 1.00 65.81 267 HIS A C 1
ATOM 2151 O O . HIS A 1 267 ? 41.846 -16.789 -25.685 1.00 65.81 267 HIS A O 1
ATOM 2157 N N . GLY A 1 268 ? 42.607 -14.828 -24.937 1.00 60.75 268 GLY A N 1
ATOM 2158 C CA . GLY A 1 268 ? 41.420 -14.057 -25.318 1.00 60.75 268 GLY A CA 1
ATOM 2159 C C . GLY A 1 268 ? 40.363 -13.939 -24.217 1.00 60.75 268 GLY A C 1
ATOM 2160 O O . GLY A 1 268 ? 39.396 -13.204 -24.406 1.00 60.75 268 GLY A O 1
ATOM 2161 N N . ILE A 1 269 ? 40.554 -14.597 -23.069 1.00 62.91 269 ILE A N 1
ATOM 2162 C CA . ILE A 1 269 ? 39.637 -14.569 -21.924 1.00 62.91 269 ILE A CA 1
ATOM 2163 C C . ILE A 1 269 ? 40.238 -13.694 -20.820 1.00 62.91 269 ILE A C 1
ATOM 2165 O O . ILE A 1 269 ? 41.394 -13.876 -20.435 1.00 62.91 269 ILE A O 1
ATOM 2169 N N . HIS A 1 270 ? 39.458 -12.737 -20.316 1.00 70.69 270 HIS A N 1
ATOM 2170 C CA . HIS A 1 270 ? 39.819 -11.965 -19.126 1.00 70.69 270 HIS A CA 1
ATOM 2171 C C . HIS A 1 270 ? 39.414 -12.750 -17.881 1.00 70.69 270 HIS A C 1
ATOM 2173 O O . HIS A 1 270 ? 38.300 -13.268 -17.821 1.00 70.69 270 HIS A O 1
ATOM 2179 N N . VAL A 1 271 ? 40.318 -12.844 -16.910 1.00 75.12 271 VAL A N 1
ATOM 2180 C CA . VAL A 1 271 ? 40.065 -13.509 -15.624 1.00 75.12 271 VAL A CA 1
ATOM 2181 C C . VAL A 1 271 ? 39.927 -12.476 -14.504 1.00 75.12 271 VAL A C 1
ATOM 2183 O O . VAL A 1 271 ? 40.605 -11.448 -14.544 1.00 75.12 271 VAL A O 1
ATOM 2186 N N . ASP A 1 272 ? 39.082 -12.757 -13.501 1.00 75.81 272 ASP A N 1
ATOM 2187 C CA . ASP A 1 272 ? 38.831 -11.835 -12.377 1.00 75.81 272 ASP A CA 1
ATOM 2188 C C . ASP A 1 272 ? 40.121 -11.526 -11.588 1.00 75.81 272 ASP A C 1
ATOM 2190 O O . ASP A 1 272 ? 40.368 -10.375 -11.220 1.00 75.81 272 ASP A O 1
ATOM 2194 N N . GLY A 1 273 ? 40.960 -12.543 -11.351 1.00 83.38 273 GLY A N 1
ATOM 2195 C CA . GLY A 1 273 ? 42.254 -12.409 -10.690 1.00 83.38 273 GLY A CA 1
ATOM 2196 C C . GLY A 1 273 ? 43.303 -13.402 -11.193 1.00 83.38 273 GLY A C 1
ATOM 2197 O O . GLY A 1 273 ? 42.994 -14.556 -11.493 1.00 83.38 273 GLY A O 1
ATOM 2198 N N . TYR A 1 274 ? 44.567 -12.978 -11.259 1.00 84.19 274 TYR A N 1
ATOM 2199 C CA . TYR A 1 274 ? 45.681 -13.845 -11.652 1.00 84.19 274 TYR A CA 1
ATOM 2200 C C . TYR A 1 274 ? 46.952 -13.591 -10.839 1.00 84.19 274 TYR A C 1
ATOM 2202 O O . TYR A 1 274 ? 47.420 -12.457 -10.743 1.00 84.19 274 TYR A O 1
ATOM 2210 N N . CYS A 1 275 ? 47.560 -14.657 -10.322 1.00 82.50 275 CYS A N 1
ATOM 2211 C CA . CYS A 1 275 ? 48.861 -14.599 -9.659 1.00 82.50 275 CYS A CA 1
ATOM 2212 C C . CYS A 1 275 ? 49.971 -15.111 -10.593 1.00 82.50 275 CYS A C 1
ATOM 2214 O O . CYS A 1 275 ? 49.935 -16.260 -11.038 1.00 82.50 275 CYS A O 1
ATOM 2216 N N . GLU A 1 276 ? 50.973 -14.271 -10.877 1.00 80.25 276 GLU A N 1
ATOM 2217 C CA . GLU A 1 276 ? 52.089 -14.611 -11.780 1.00 80.25 276 GLU A CA 1
ATOM 2218 C C . GLU A 1 276 ? 53.048 -15.638 -11.180 1.00 80.25 276 GLU A C 1
ATOM 2220 O O . GLU A 1 276 ? 53.512 -16.530 -11.887 1.00 80.25 276 GLU A O 1
ATOM 2225 N N . GLU A 1 277 ? 53.298 -15.540 -9.875 1.00 79.31 277 GLU A N 1
ATOM 2226 C CA . GLU A 1 277 ? 54.241 -16.400 -9.159 1.00 79.31 277 GLU A CA 1
ATOM 2227 C C . GLU A 1 277 ? 53.754 -17.850 -9.099 1.00 79.31 277 GLU A C 1
ATOM 2229 O O . GLU A 1 277 ? 54.499 -18.782 -9.400 1.00 79.31 277 GLU A O 1
ATOM 2234 N N . THR A 1 278 ? 52.474 -18.042 -8.779 1.00 78.94 278 THR A N 1
ATOM 2235 C CA . THR A 1 278 ? 51.880 -19.377 -8.625 1.00 78.94 278 THR A CA 1
ATOM 2236 C C . THR A 1 278 ? 51.217 -19.893 -9.899 1.00 78.94 278 THR A C 1
ATOM 2238 O O . THR A 1 278 ? 50.828 -21.056 -9.948 1.00 78.94 278 THR A O 1
ATOM 2241 N N . LYS A 1 279 ? 51.089 -19.052 -10.938 1.00 81.38 279 LYS A N 1
ATOM 2242 C CA . LYS A 1 279 ? 50.289 -19.333 -12.142 1.00 81.38 279 LYS A CA 1
ATOM 2243 C C . LYS A 1 279 ? 48.882 -19.812 -11.769 1.00 81.38 279 LYS A C 1
ATOM 2245 O O . LYS A 1 279 ? 48.408 -20.809 -12.302 1.00 81.38 279 LYS A O 1
ATOM 2250 N N . THR A 1 280 ? 48.228 -19.105 -10.850 1.00 78.00 280 THR A N 1
ATOM 2251 C CA . THR A 1 280 ? 46.884 -19.449 -10.354 1.00 78.00 280 THR A CA 1
ATOM 2252 C C . THR A 1 280 ? 45.866 -18.436 -10.857 1.00 78.00 280 THR A C 1
ATOM 2254 O O . THR A 1 280 ? 46.110 -17.227 -10.802 1.00 78.00 280 THR A O 1
ATOM 2257 N N . VAL A 1 281 ? 44.724 -18.933 -11.336 1.00 81.62 281 VAL A N 1
ATOM 2258 C CA . VAL A 1 281 ? 43.574 -18.115 -11.740 1.00 81.62 281 VAL A CA 1
ATOM 2259 C C . VAL A 1 281 ? 42.551 -18.118 -10.607 1.00 81.62 281 VAL A C 1
ATOM 2261 O O . VAL A 1 281 ? 42.146 -19.175 -10.127 1.00 81.62 281 VAL A O 1
ATOM 2264 N N . PHE A 1 282 ? 42.121 -16.929 -10.198 1.00 77.62 282 PHE A N 1
ATOM 2265 C CA . PHE A 1 282 ? 41.080 -16.721 -9.199 1.00 77.62 282 PHE A CA 1
ATOM 2266 C C . PHE A 1 282 ? 39.829 -16.218 -9.910 1.00 77.62 282 PHE A C 1
ATOM 2268 O O . PHE A 1 282 ? 39.828 -15.109 -10.436 1.00 77.62 282 PHE A O 1
ATOM 2275 N N . GLU A 1 283 ? 38.776 -17.031 -9.931 1.00 74.44 283 GLU A N 1
ATOM 2276 C CA . GLU A 1 283 ? 37.518 -16.694 -10.599 1.00 74.44 283 GLU A CA 1
ATOM 2277 C C . GLU A 1 283 ? 36.388 -16.591 -9.571 1.00 74.44 283 GLU A C 1
ATOM 2279 O O . GLU A 1 283 ? 36.108 -17.522 -8.807 1.00 74.44 283 GLU A O 1
ATOM 2284 N N . PHE A 1 284 ? 35.735 -15.432 -9.530 1.00 68.00 284 PHE A N 1
ATOM 2285 C CA . PHE A 1 284 ? 34.644 -15.163 -8.610 1.00 68.00 284 PHE A CA 1
ATOM 2286 C C . PHE A 1 284 ? 33.322 -15.308 -9.359 1.00 68.00 284 PHE A C 1
ATOM 2288 O O . PHE A 1 284 ? 32.874 -14.394 -10.049 1.00 68.00 284 PHE A O 1
ATOM 2295 N N . HIS A 1 285 ? 32.638 -16.443 -9.192 1.00 64.56 285 HIS A N 1
ATOM 2296 C CA . HIS A 1 285 ? 31.349 -16.673 -9.853 1.00 64.56 285 HIS A CA 1
ATOM 2297 C C . HIS A 1 285 ? 30.234 -15.778 -9.287 1.00 64.56 285 HIS A C 1
ATOM 2299 O O . HIS A 1 285 ? 29.435 -16.160 -8.424 1.00 64.56 285 HIS A O 1
ATOM 2305 N N . GLY A 1 286 ? 30.168 -14.565 -9.824 1.00 49.91 286 GLY A N 1
ATOM 2306 C CA . GLY A 1 286 ? 29.172 -13.551 -9.544 1.00 49.91 286 GLY A CA 1
ATOM 2307 C C . GLY A 1 286 ? 28.657 -12.931 -10.838 1.00 49.91 286 GLY A C 1
ATOM 2308 O O . GLY A 1 286 ? 29.005 -11.796 -11.131 1.00 49.91 286 GLY A O 1
ATOM 2309 N N . CYS A 1 287 ? 27.753 -13.646 -11.526 1.00 44.59 287 CYS A N 1
ATOM 2310 C CA . CYS A 1 287 ? 26.885 -13.199 -12.635 1.00 44.59 287 CYS A CA 1
ATOM 2311 C C . CYS A 1 287 ? 27.253 -13.670 -14.066 1.00 44.59 287 CYS A C 1
ATOM 2313 O O . CYS A 1 287 ? 28.361 -14.093 -14.360 1.00 44.59 287 CYS A O 1
ATOM 2315 N N . PHE A 1 288 ? 26.226 -13.612 -14.922 1.00 38.66 288 PHE A N 1
ATOM 2316 C CA . PHE A 1 288 ? 25.922 -14.295 -16.195 1.00 38.66 288 PHE A CA 1
ATOM 2317 C C . PHE A 1 288 ? 26.989 -14.304 -17.310 1.00 38.66 288 PHE A C 1
ATOM 2319 O O . PHE A 1 288 ? 26.824 -15.033 -18.281 1.00 38.66 288 PHE A O 1
ATOM 2326 N N . PHE A 1 289 ? 28.056 -13.510 -17.210 1.00 46.88 289 PHE A N 1
ATOM 2327 C CA . PHE A 1 289 ? 28.931 -13.194 -18.349 1.00 46.88 289 PHE A CA 1
ATOM 2328 C C . PHE A 1 289 ? 30.301 -13.880 -18.330 1.00 46.88 289 PHE A C 1
ATOM 2330 O O . PHE A 1 289 ? 31.048 -13.737 -19.294 1.00 46.88 289 PHE A O 1
ATOM 2337 N N . HIS A 1 290 ? 30.625 -14.654 -17.292 1.00 46.31 290 HIS A N 1
ATOM 2338 C CA . HIS A 1 290 ? 31.927 -15.315 -17.171 1.00 46.31 290 HIS A CA 1
ATOM 2339 C C . HIS A 1 290 ? 31.777 -16.845 -17.142 1.00 46.31 290 HIS A C 1
ATOM 2341 O O . HIS A 1 290 ? 31.189 -17.418 -16.223 1.00 46.31 290 HIS A O 1
ATOM 2347 N N . GLY A 1 291 ? 32.254 -17.482 -18.217 1.00 46.22 291 GLY A N 1
ATOM 2348 C CA . GLY A 1 291 ? 32.969 -18.766 -18.202 1.00 46.22 291 GLY A CA 1
ATOM 2349 C C . GLY A 1 291 ? 32.294 -20.044 -17.693 1.00 46.22 291 GLY A C 1
ATOM 2350 O O . GLY A 1 291 ? 32.960 -21.069 -17.637 1.00 46.22 291 GLY A O 1
ATOM 2351 N N . CYS A 1 292 ? 31.015 -20.053 -17.320 1.00 44.78 292 CYS A N 1
ATOM 2352 C CA . CYS A 1 292 ? 30.375 -21.276 -16.826 1.00 44.78 292 CYS A CA 1
ATOM 2353 C C . CYS A 1 292 ? 30.100 -22.270 -17.972 1.00 44.78 292 CYS A C 1
ATOM 2355 O O . CYS A 1 292 ? 29.285 -21.976 -18.848 1.00 44.78 292 CYS A O 1
ATOM 2357 N N . GLU A 1 293 ? 30.690 -23.473 -17.926 1.00 41.47 293 GLU A N 1
ATOM 2358 C CA . GLU A 1 293 ? 30.416 -24.561 -18.891 1.00 41.47 293 GLU A CA 1
ATOM 2359 C C . GLU A 1 293 ? 28.924 -24.938 -18.962 1.00 41.47 293 GLU A C 1
ATOM 2361 O O . GLU A 1 293 ? 28.441 -25.377 -19.999 1.00 41.47 293 GLU A O 1
ATOM 2366 N N . VAL A 1 294 ? 28.162 -24.706 -17.887 1.00 44.12 294 VAL A N 1
ATOM 2367 C CA . VAL A 1 294 ? 26.710 -24.966 -17.838 1.00 44.12 294 VAL A CA 1
ATOM 2368 C C . VAL A 1 294 ? 25.893 -23.851 -18.503 1.00 44.12 294 VAL A C 1
ATOM 2370 O O . VAL A 1 294 ? 24.757 -24.080 -18.889 1.00 44.12 294 VAL A O 1
ATOM 2373 N N . CYS A 1 295 ? 26.440 -22.639 -18.632 1.00 45.47 295 CYS A N 1
ATOM 2374 C CA . CYS A 1 295 ? 25.751 -21.515 -19.280 1.00 45.47 295 CYS A CA 1
ATOM 2375 C C . CYS A 1 295 ? 26.058 -21.412 -20.786 1.00 45.47 295 CYS A C 1
ATOM 2377 O O . CYS A 1 295 ? 25.471 -20.570 -21.462 1.00 45.47 295 CYS A O 1
ATOM 2379 N N . MET A 1 296 ? 26.984 -22.233 -21.291 1.00 31.02 296 MET A N 1
ATOM 2380 C CA . MET A 1 296 ? 27.357 -22.347 -22.709 1.00 31.02 296 MET A CA 1
ATOM 2381 C C . MET A 1 296 ? 26.725 -23.580 -23.394 1.00 31.02 296 MET A C 1
ATOM 2383 O O . MET A 1 296 ? 27.074 -23.877 -24.537 1.00 31.02 296 MET A O 1
ATOM 2387 N N . LEU A 1 297 ? 25.802 -24.279 -22.719 1.00 29.42 297 LEU A N 1
ATOM 2388 C CA . LEU A 1 297 ? 24.952 -25.346 -23.267 1.00 29.42 297 LEU A CA 1
ATOM 2389 C C . LEU A 1 297 ? 23.469 -24.992 -23.118 1.00 29.42 297 LEU A C 1
ATOM 2391 O O . LEU A 1 297 ? 23.085 -24.493 -22.035 1.00 29.42 297 LEU A O 1
#

Secondary structure (DSSP, 8-state):
---B----PPPPP-------HHHHHHH-TTEEPPPP-TT-THHHHHHHHHHHHHTT-TTHHHHHH--STHHHHHHHHHHHHHT--SS---HHHHHHHHHHHT-EEEEEETTTTTEEEEEPPP-SSEEEEEEETTEEEEES-HHHHHT-SEEETTTTEEESSGGG---HHHHHHHHHHHHHHHHHHHHHHHHHHHHHSS-GGGSSSHHHHHHHHHHHHT--GGGS-TT-PPPPP---HHHHHHHHHHHHHHT---EETTSTT-PPEETTEE-SEEETTTTEEE----STTS--TTT--

Foldseek 3Di:
DADEDADDDDDDDAFDADDDCVVCCVPQPQWQDFDDDPLQLLVLLQVLLLLCVQVVPPCNVVSRVNPDCVSVVNSVVLCVQLVHDRHNDDPVVVQSSCVRSVEWEWEFEVVVVRDTPDTGDDGPHYWYWYDDPSGIITRNDPCNNRREPDADPVVRDGDNDLVVDDDPVSVVVVVVVVVVVVVVLVVVQVVCCVVQVFGCVVDPDPVVSVVVSCVVPPDDPVPAPPVGDDDDDDDDPVLVVVVVVVCVVVVFDKAACPDPVYFDQDPNDTARIATPVNRYTYHYPDDDDDDDPVSVD